Protein AF-A0AAJ2GXT2-F1 (afdb_monomer)

Radius of gyration: 23.95 Å; Cα contacts (8 Å, |Δi|>4): 335; chains: 1; bounding box: 61×37×90 Å

Secondary structure (DSSP, 8-state):
---------------------HHHHTTT-S---HHHHHHHHHHHHHHHTS-TTS-HHHHHHHHHHHTHHHHHHS---TTS--HHHHHHHHHHH----S---S-----PPPP------------PPP-PPP-PPTTEE---HHHHHHHHHHHTTSSSSTT-PEEEEEEEEE-GGG-EEEEEEEE-B-TTS-B---EEEEEEEES-TTS-EEEEEEE--SHHHHHHHHHHHHHTT--

Solvent-accessible surface area (backbone atoms only — not comparable to full-atom values): 14142 Å² total; per-residue (Å²): 142,85,84,88,80,88,79,82,76,78,75,79,82,72,81,77,70,75,74,69,39,64,74,31,29,47,72,42,34,85,68,84,50,64,48,54,30,53,33,46,34,41,34,47,57,40,35,75,70,42,64,87,88,54,52,70,70,60,28,46,60,52,10,50,64,76,31,46,72,39,57,71,58,38,60,86,48,94,91,45,72,45,70,70,54,48,51,50,31,38,74,71,65,41,90,57,67,70,92,81,67,88,90,76,83,75,68,86,83,85,90,81,83,90,86,88,68,65,76,88,88,80,89,87,81,88,83,84,93,69,93,62,63,93,42,50,39,86,74,49,73,67,45,50,49,22,42,53,55,32,56,28,69,73,48,78,35,55,85,50,60,45,75,57,64,72,41,23,4,45,41,86,94,72,43,34,38,37,35,33,31,36,26,31,20,43,93,86,72,46,62,56,36,81,23,40,34,30,27,39,47,43,74,55,79,93,68,33,42,29,48,71,75,46,63,21,81,50,74,66,41,29,50,50,41,52,48,51,33,37,76,52,47,38,99

Mean predicted aligned error: 18.49 Å

Nearest PDB structures (foldseek):
  6p7l-assembly2_C  TM=4.669E-01  e=1.159E-01  Streptomyces sp. CM020
  6saz-assembly2_D  TM=4.457E-01  e=4.473E-01  Homo sapiens
  1gyb-assembly2_C  TM=6.372E-01  e=1.365E+00  Saccharomyces cerevisiae
  6saz-assembly1_B  TM=4.356E-01  e=1.079E+00  Homo sapiens

Sequence (235 aa):
MIGAGHVAALAPAADIALAYDHKDASYVTTSKNPEVLDYIVCLEKAVSNTPKSMSLPASLDDAERKCSSQAKTLPKAASEPNADEIRSMVVECGFRVGDASPDMGCEPPPKQAQEQAASGVPKQAKTHPQPAPAGQYQLSEKQQSAVQAGVRLSPKDPTSPLFGGMAAARGDGGFIYVCGMVNAKNSFGGYTGDQPYFGMLIGDAPRAAFAVVGFGGTLTESRAILSVCKEHGVF

Structure (mmCIF, N/CA/C/O backbone):
data_AF-A0AAJ2GXT2-F1
#
_entry.id   AF-A0AAJ2GXT2-F1
#
loop_
_atom_site.group_PDB
_atom_site.id
_atom_site.type_symbol
_atom_site.label_atom_id
_atom_site.label_alt_id
_atom_site.label_comp_id
_atom_site.label_asym_id
_atom_site.label_entity_id
_atom_site.label_seq_id
_atom_site.pdbx_PDB_ins_code
_atom_site.Cartn_x
_atom_site.Cartn_y
_atom_site.Cartn_z
_atom_site.occupancy
_atom_site.B_iso_or_equiv
_atom_site.auth_seq_id
_atom_site.auth_comp_id
_atom_site.auth_asym_id
_atom_site.auth_atom_id
_atom_site.pdbx_PDB_model_num
ATOM 1 N N . MET A 1 1 ? 25.125 -11.935 70.578 1.00 46.59 1 MET A N 1
ATOM 2 C CA . MET A 1 1 ? 24.431 -12.873 69.675 1.00 46.59 1 MET A CA 1
ATOM 3 C C . MET A 1 1 ? 22.934 -12.643 69.779 1.00 46.59 1 MET A C 1
ATOM 5 O O . MET A 1 1 ? 22.352 -13.124 70.737 1.00 46.59 1 MET A O 1
ATOM 9 N N . ILE A 1 2 ? 22.335 -11.902 68.844 1.00 43.31 2 ILE A N 1
ATOM 10 C CA . ILE A 1 2 ? 20.906 -11.987 68.499 1.00 43.31 2 ILE A CA 1
ATOM 11 C C . ILE A 1 2 ? 20.844 -11.739 66.991 1.00 43.31 2 ILE A C 1
ATOM 13 O O . ILE A 1 2 ? 21.282 -10.692 66.520 1.00 43.31 2 ILE A O 1
ATOM 17 N N . GLY A 1 3 ? 20.425 -12.763 66.253 1.00 41.62 3 GLY A N 1
ATOM 18 C CA . GLY A 1 3 ? 20.142 -12.704 64.824 1.00 41.62 3 GLY A CA 1
ATOM 19 C C . GLY A 1 3 ? 18.642 -12.581 64.551 1.00 41.62 3 GLY A C 1
ATOM 20 O O . GLY A 1 3 ? 17.847 -12.466 65.480 1.00 41.62 3 GLY A O 1
ATOM 21 N N . ALA A 1 4 ? 18.311 -12.715 63.264 1.00 45.16 4 ALA A N 1
ATOM 22 C CA . ALA A 1 4 ? 17.006 -12.548 62.612 1.00 45.16 4 ALA A CA 1
ATOM 23 C C . ALA A 1 4 ? 16.654 -11.075 62.300 1.00 45.16 4 ALA A C 1
ATOM 25 O O . ALA A 1 4 ? 16.844 -10.197 63.125 1.00 45.16 4 ALA A O 1
ATOM 26 N N . GLY A 1 5 ? 16.165 -10.714 61.116 1.00 39.16 5 GLY A N 1
ATOM 27 C CA . GLY A 1 5 ? 15.622 -11.524 60.034 1.00 39.16 5 GLY A CA 1
ATOM 28 C C . GLY A 1 5 ? 15.669 -10.766 58.710 1.00 39.16 5 GLY A C 1
ATOM 29 O O . GLY A 1 5 ? 15.703 -9.539 58.663 1.00 39.16 5 GLY A O 1
ATOM 30 N N . HIS A 1 6 ? 15.728 -11.549 57.640 1.00 43.22 6 HIS A N 1
ATOM 31 C CA . HIS A 1 6 ? 15.738 -11.104 56.257 1.00 43.22 6 HIS A CA 1
ATOM 32 C C . HIS A 1 6 ? 14.419 -10.408 55.912 1.00 43.22 6 HIS A C 1
ATOM 34 O O . HIS A 1 6 ? 13.353 -10.987 56.113 1.00 43.22 6 HIS A O 1
ATOM 40 N N . VAL A 1 7 ? 14.492 -9.221 55.311 1.00 46.56 7 VAL A N 1
ATOM 41 C CA . VAL A 1 7 ? 13.395 -8.698 54.492 1.00 46.56 7 VAL A CA 1
ATOM 42 C C . VAL A 1 7 ? 13.856 -8.799 53.048 1.00 46.56 7 VAL A C 1
ATOM 44 O O . VAL A 1 7 ? 14.640 -7.986 52.564 1.00 46.56 7 VAL A O 1
ATOM 47 N N . ALA A 1 8 ? 13.412 -9.866 52.388 1.00 44.97 8 ALA A N 1
ATOM 48 C CA . ALA A 1 8 ? 13.495 -9.996 50.947 1.00 44.97 8 ALA A CA 1
ATOM 49 C C . ALA A 1 8 ? 12.586 -8.925 50.332 1.00 44.97 8 ALA A C 1
ATOM 51 O O . ALA A 1 8 ? 11.361 -9.046 50.355 1.00 44.97 8 ALA A O 1
ATOM 52 N N . ALA A 1 9 ? 13.187 -7.855 49.817 1.00 44.03 9 ALA A N 1
ATOM 53 C CA . ALA A 1 9 ? 12.497 -6.949 48.919 1.00 44.03 9 ALA A CA 1
ATOM 54 C C . ALA A 1 9 ? 12.280 -7.694 47.595 1.00 44.03 9 ALA A C 1
ATOM 56 O O . ALA A 1 9 ? 13.222 -7.945 46.845 1.00 44.03 9 ALA A O 1
ATOM 57 N N . LEU A 1 10 ? 11.032 -8.096 47.360 1.00 41.25 10 LEU A N 1
ATOM 58 C CA . LEU A 1 10 ? 10.541 -8.553 46.067 1.00 41.25 10 LEU A CA 1
ATOM 59 C C . LEU A 1 10 ? 10.871 -7.488 45.016 1.00 41.25 10 LEU A C 1
ATOM 61 O O . LEU A 1 10 ? 10.378 -6.361 45.083 1.00 41.25 10 LEU A O 1
ATOM 65 N N . ALA A 1 11 ? 11.724 -7.853 44.062 1.00 44.00 11 ALA A N 1
ATOM 66 C CA . ALA A 1 11 ? 11.910 -7.093 42.839 1.00 44.00 11 ALA A CA 1
ATOM 67 C C . ALA A 1 11 ? 10.564 -7.011 42.091 1.00 44.00 11 ALA A C 1
ATOM 69 O O . ALA A 1 11 ? 9.842 -8.013 42.047 1.00 44.00 11 ALA A O 1
ATOM 70 N N . PRO A 1 12 ? 10.206 -5.863 41.490 1.00 39.59 12 PRO A N 1
ATOM 71 C CA . PRO A 1 12 ? 9.105 -5.834 40.543 1.00 39.59 12 PRO A CA 1
ATOM 72 C C . PRO A 1 12 ? 9.466 -6.742 39.365 1.00 39.59 12 PRO A C 1
ATOM 74 O O . PRO A 1 12 ? 10.581 -6.678 38.842 1.00 39.59 12 PRO A O 1
ATOM 77 N N . ALA A 1 13 ? 8.528 -7.610 38.986 1.00 41.22 13 ALA A N 1
ATOM 78 C CA . ALA A 1 13 ? 8.605 -8.385 37.761 1.00 41.22 13 ALA A CA 1
ATOM 79 C C . ALA A 1 13 ? 8.873 -7.413 36.608 1.00 41.22 13 ALA A C 1
ATOM 81 O O . ALA A 1 13 ? 8.043 -6.558 36.304 1.00 41.22 13 ALA A O 1
ATOM 82 N N . ALA A 1 14 ? 10.067 -7.506 36.027 1.00 37.91 14 ALA A N 1
ATOM 83 C CA . ALA A 1 14 ? 10.338 -6.894 34.746 1.00 37.91 14 ALA A CA 1
ATOM 84 C C . ALA A 1 14 ? 9.314 -7.463 33.762 1.00 37.91 14 ALA A C 1
ATOM 86 O O . ALA A 1 14 ? 9.187 -8.685 33.650 1.00 37.91 14 ALA A O 1
ATOM 87 N N . ASP A 1 15 ? 8.587 -6.580 33.080 1.00 37.62 15 ASP A N 1
ATOM 88 C CA . ASP A 1 15 ? 7.935 -6.906 31.821 1.00 37.62 15 ASP A CA 1
ATOM 89 C C . ASP A 1 15 ? 8.981 -7.611 30.954 1.00 37.62 15 ASP A C 1
ATOM 91 O O . ASP A 1 15 ? 9.925 -6.986 30.465 1.00 37.62 15 ASP A O 1
ATOM 95 N N . ILE A 1 16 ? 8.859 -8.930 30.798 1.00 41.53 16 ILE A N 1
ATOM 96 C CA . ILE A 1 16 ? 9.598 -9.645 29.766 1.00 41.53 16 ILE A CA 1
ATOM 97 C C . ILE A 1 16 ? 8.898 -9.252 28.469 1.00 41.53 16 ILE A C 1
ATOM 99 O O . ILE A 1 16 ? 8.023 -9.960 27.978 1.00 41.53 16 ILE A O 1
ATOM 103 N N . ALA A 1 17 ? 9.233 -8.068 27.952 1.00 46.88 17 ALA A N 1
ATOM 104 C CA . ALA A 1 17 ? 9.030 -7.771 26.549 1.00 46.88 17 ALA A CA 1
ATOM 105 C C . ALA A 1 17 ? 9.742 -8.900 25.803 1.00 46.88 17 ALA A C 1
ATOM 107 O O . ALA A 1 17 ? 10.964 -9.034 25.912 1.00 46.88 17 ALA A O 1
ATOM 108 N N . LEU A 1 18 ? 8.965 -9.782 25.170 1.00 54.59 18 LEU A N 1
ATOM 109 C CA . LEU A 1 18 ? 9.505 -10.854 24.346 1.00 54.59 18 LEU A CA 1
ATOM 110 C C . LEU A 1 18 ? 10.481 -10.199 23.366 1.00 54.59 18 LEU A C 1
ATOM 112 O O . LEU A 1 18 ? 10.101 -9.304 22.612 1.00 54.59 18 LEU A O 1
ATOM 116 N N . ALA A 1 19 ? 11.761 -10.546 23.493 1.00 64.75 19 ALA A N 1
ATOM 117 C CA . ALA A 1 19 ? 12.799 -9.957 22.670 1.00 64.75 19 ALA A CA 1
ATOM 118 C C . ALA A 1 19 ? 12.562 -10.414 21.232 1.00 64.75 19 ALA A C 1
ATOM 120 O O . ALA A 1 19 ? 12.488 -11.616 20.990 1.00 64.75 19 ALA A O 1
ATOM 121 N N . TYR A 1 20 ? 12.439 -9.453 20.321 1.00 71.31 20 TYR A N 1
ATOM 122 C CA . TYR A 1 20 ? 12.267 -9.709 18.899 1.00 71.31 20 TYR A CA 1
ATOM 123 C C . TYR A 1 20 ? 13.409 -10.598 18.387 1.00 71.31 20 TYR A C 1
ATOM 125 O O . TYR A 1 20 ? 14.585 -10.249 18.540 1.00 71.31 20 TYR A O 1
ATOM 133 N N . ASP A 1 21 ? 13.074 -11.762 17.829 1.00 77.44 21 ASP A N 1
ATOM 134 C CA . ASP A 1 21 ? 14.049 -12.769 17.402 1.00 77.44 21 ASP A CA 1
ATOM 135 C C . ASP A 1 21 ? 13.964 -13.102 15.897 1.00 77.44 21 ASP A C 1
ATOM 137 O O . ASP A 1 21 ? 13.261 -12.462 15.116 1.00 77.44 21 ASP A O 1
ATOM 141 N N . HIS A 1 22 ? 14.736 -14.093 15.441 1.00 78.31 22 HIS A N 1
ATOM 142 C CA . HIS A 1 22 ? 14.796 -14.463 14.019 1.00 78.31 22 HIS A CA 1
ATOM 143 C C . HIS A 1 22 ? 13.466 -15.008 13.486 1.00 78.31 22 HIS A C 1
ATOM 145 O O . HIS A 1 22 ? 13.205 -14.923 12.286 1.00 78.31 22 HIS A O 1
ATOM 151 N N . LYS A 1 23 ? 12.627 -15.583 14.353 1.00 74.44 23 LYS A N 1
ATOM 152 C CA . LYS A 1 23 ? 11.280 -16.015 13.974 1.00 74.44 23 LYS A CA 1
ATOM 153 C C . LYS A 1 23 ? 10.409 -14.794 13.726 1.00 74.44 23 LYS A C 1
ATOM 155 O O . LYS A 1 23 ? 9.671 -14.779 12.748 1.00 74.44 23 LYS A O 1
ATOM 160 N N . ASP A 1 24 ? 10.562 -13.753 14.534 1.00 74.81 24 ASP A N 1
ATOM 161 C CA . ASP A 1 24 ? 9.844 -12.495 14.345 1.00 74.81 24 ASP A CA 1
ATOM 162 C C . ASP A 1 24 ? 10.312 -11.738 13.086 1.00 74.81 24 ASP A C 1
ATOM 164 O O . ASP A 1 24 ? 9.512 -11.141 12.361 1.00 74.81 24 ASP A O 1
ATOM 168 N N . ALA A 1 25 ? 11.603 -11.829 12.757 1.00 74.62 25 ALA A N 1
ATOM 169 C CA . ALA A 1 25 ? 12.170 -11.278 11.523 1.00 74.62 25 ALA A CA 1
ATOM 170 C C . ALA A 1 25 ? 11.602 -11.923 10.247 1.00 74.62 25 ALA A C 1
ATOM 172 O O . ALA A 1 25 ? 11.501 -11.257 9.216 1.00 74.62 25 ALA A O 1
ATOM 173 N N . SER A 1 26 ? 11.153 -13.181 10.317 1.00 68.69 26 SER A N 1
ATOM 174 C CA . SER A 1 26 ? 10.530 -13.866 9.174 1.00 68.69 26 SER A CA 1
ATOM 175 C C . SER A 1 26 ? 9.153 -13.312 8.777 1.00 68.69 26 SER A C 1
ATOM 177 O O . SER A 1 26 ? 8.649 -13.628 7.703 1.00 68.69 26 SER A O 1
ATOM 179 N N . TYR A 1 27 ? 8.554 -12.441 9.598 1.00 71.94 27 TYR A N 1
ATOM 180 C CA . TYR A 1 27 ? 7.344 -11.697 9.219 1.00 71.94 27 TYR A CA 1
ATOM 181 C C . TYR A 1 27 ? 7.643 -10.452 8.383 1.00 71.94 27 TYR A C 1
ATOM 183 O O . TYR A 1 27 ? 6.755 -9.927 7.718 1.00 71.94 27 TYR A O 1
ATOM 191 N N . VAL A 1 28 ? 8.883 -9.968 8.426 1.00 69.81 28 VAL A N 1
ATOM 192 C CA . VAL A 1 28 ? 9.338 -8.817 7.640 1.00 69.81 28 VAL A CA 1
ATOM 193 C C . VAL A 1 28 ? 9.882 -9.279 6.291 1.00 69.81 28 VAL A C 1
ATOM 195 O O . VAL A 1 28 ? 9.803 -8.542 5.318 1.00 69.81 28 VAL A O 1
ATOM 198 N N . THR A 1 29 ? 10.424 -10.496 6.206 1.00 76.25 29 THR A N 1
ATOM 199 C CA . THR A 1 29 ? 11.015 -11.026 4.975 1.00 76.25 29 THR A CA 1
ATOM 200 C C . THR A 1 29 ? 10.794 -12.527 4.821 1.00 76.25 29 THR A C 1
ATOM 202 O O . THR A 1 29 ? 10.837 -13.278 5.791 1.00 76.25 29 THR A O 1
ATOM 205 N N . THR A 1 30 ? 10.651 -12.989 3.577 1.00 74.62 30 THR A N 1
ATOM 206 C CA . THR A 1 30 ? 10.657 -14.422 3.243 1.00 74.62 30 THR A CA 1
ATOM 207 C C . THR A 1 30 ? 12.066 -15.026 3.216 1.00 74.62 30 THR A C 1
ATOM 209 O O . THR A 1 30 ? 12.210 -16.248 3.090 1.00 74.62 30 THR A O 1
ATOM 212 N N . SE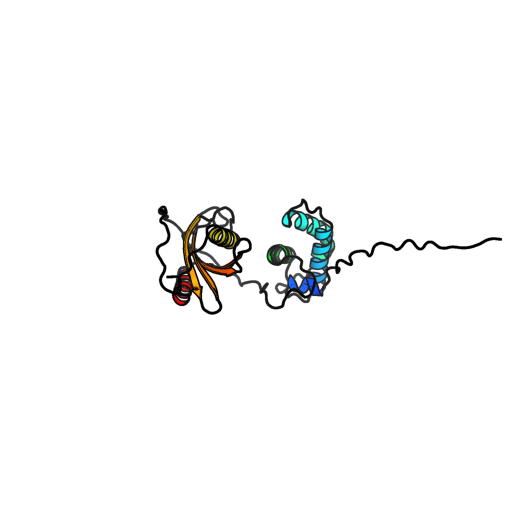R A 1 31 ? 13.112 -14.196 3.339 1.00 76.00 31 SER A N 1
ATOM 213 C CA . SER A 1 31 ? 14.499 -14.652 3.376 1.00 76.00 31 SER A CA 1
ATOM 214 C C . SER A 1 31 ? 14.749 -15.567 4.574 1.00 76.00 31 SER A C 1
ATOM 216 O O . SER A 1 31 ? 14.374 -15.276 5.709 1.00 76.00 31 SER A O 1
ATOM 218 N N . LYS A 1 32 ? 15.435 -16.683 4.316 1.00 82.50 32 LYS A N 1
ATOM 219 C CA . LYS A 1 32 ? 15.941 -17.593 5.355 1.00 82.50 32 LYS A CA 1
ATOM 220 C C . LYS A 1 32 ? 17.426 -17.373 5.635 1.00 82.50 32 LYS A C 1
ATOM 222 O O . LYS A 1 32 ? 18.024 -18.157 6.373 1.00 82.50 32 LYS A O 1
ATOM 227 N N . ASN A 1 33 ? 18.034 -16.356 5.022 1.00 85.00 33 ASN A N 1
ATOM 228 C CA . ASN A 1 33 ? 19.444 -16.071 5.207 1.00 85.00 33 ASN A CA 1
ATOM 229 C C . ASN A 1 33 ? 19.668 -15.482 6.616 1.00 85.00 33 ASN A C 1
ATOM 231 O O . ASN A 1 33 ? 19.043 -14.477 6.963 1.00 85.00 33 ASN A O 1
ATOM 235 N N . PRO A 1 34 ? 20.556 -16.075 7.436 1.00 84.69 34 PRO A N 1
ATOM 236 C CA . PRO A 1 34 ? 20.801 -15.599 8.793 1.00 84.69 34 PRO A CA 1
ATOM 237 C C . PRO 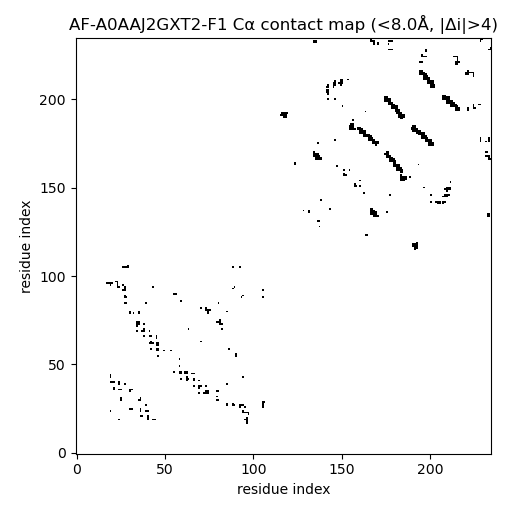A 1 34 ? 21.298 -14.150 8.837 1.00 84.69 34 PRO A C 1
ATOM 239 O O . PRO A 1 34 ? 20.885 -13.422 9.725 1.00 84.69 34 PRO A O 1
ATOM 242 N N . GLU A 1 35 ? 22.086 -13.699 7.856 1.00 88.50 35 GLU A N 1
ATOM 243 C CA . GLU A 1 35 ? 22.618 -12.330 7.783 1.00 88.50 35 GLU A CA 1
ATOM 244 C C . GLU A 1 35 ? 21.500 -11.300 7.559 1.00 88.50 35 GLU A C 1
ATOM 246 O O . GLU A 1 35 ? 21.543 -10.194 8.102 1.00 88.50 35 GLU A O 1
ATOM 251 N N . VAL A 1 36 ? 20.475 -11.675 6.786 1.00 83.94 36 VAL A N 1
ATOM 252 C CA . VAL A 1 36 ? 19.276 -10.856 6.557 1.00 83.94 36 VAL A CA 1
ATOM 253 C C . VAL A 1 36 ? 18.444 -10.767 7.837 1.00 83.94 36 VAL A C 1
ATOM 255 O O . VAL A 1 36 ? 18.044 -9.674 8.242 1.00 83.94 36 VAL A O 1
ATOM 258 N N . LEU A 1 37 ? 18.219 -11.898 8.508 1.00 86.56 37 LEU A N 1
ATOM 259 C CA . LEU A 1 37 ? 17.452 -11.945 9.756 1.00 86.56 37 LEU A CA 1
ATOM 260 C C . LEU A 1 37 ? 18.173 -11.201 10.894 1.00 86.56 37 LEU A C 1
ATOM 262 O O . LEU A 1 37 ? 17.546 -10.403 11.588 1.00 86.56 37 LEU A O 1
ATOM 266 N N . ASP A 1 38 ? 19.491 -11.378 11.027 1.00 86.44 38 ASP A N 1
ATOM 267 C CA . ASP A 1 38 ? 20.348 -10.666 11.986 1.00 86.44 38 ASP A CA 1
ATOM 268 C C . ASP A 1 38 ? 20.258 -9.146 11.797 1.00 86.44 38 ASP A C 1
ATOM 270 O O . ASP A 1 38 ? 20.229 -8.377 12.766 1.00 86.44 38 ASP A O 1
ATOM 274 N N . TYR A 1 39 ? 20.209 -8.694 10.541 1.00 89.75 39 TYR A N 1
ATOM 275 C CA . TYR A 1 39 ? 20.062 -7.280 10.226 1.00 89.75 39 TYR A CA 1
ATOM 276 C C . TYR A 1 39 ? 18.693 -6.740 10.656 1.00 89.75 39 TYR A C 1
ATOM 278 O O . TYR A 1 39 ? 18.639 -5.701 11.312 1.00 89.75 39 TYR A O 1
ATOM 286 N N . ILE A 1 40 ? 17.601 -7.460 10.381 1.00 88.38 40 ILE A N 1
ATOM 287 C CA . ILE A 1 40 ? 16.240 -7.063 10.788 1.00 88.38 40 ILE A CA 1
ATOM 288 C C . ILE A 1 40 ? 16.111 -7.012 12.315 1.00 88.38 40 ILE A C 1
ATOM 290 O O . ILE A 1 40 ? 15.593 -6.033 12.852 1.00 88.38 40 ILE A O 1
ATOM 294 N N . VAL A 1 41 ? 16.639 -8.012 13.025 1.00 88.56 41 VAL A N 1
ATOM 295 C CA . VAL A 1 41 ? 16.665 -8.030 14.498 1.00 88.56 41 VAL A CA 1
ATOM 296 C C . VAL A 1 41 ? 17.486 -6.863 15.051 1.00 88.56 41 VAL A C 1
ATOM 298 O O . VAL A 1 41 ? 17.096 -6.230 16.033 1.00 88.56 41 VAL A O 1
ATOM 301 N N . CYS A 1 42 ? 18.610 -6.525 14.410 1.00 89.69 42 CYS A N 1
ATOM 302 C CA . CYS A 1 42 ? 19.383 -5.345 14.786 1.00 89.69 42 CYS A CA 1
ATOM 303 C C . CYS A 1 42 ? 18.566 -4.055 14.617 1.00 89.69 42 CYS A C 1
ATOM 305 O O . CYS A 1 42 ? 18.577 -3.207 15.517 1.00 89.69 42 CYS A O 1
ATOM 307 N N . LEU A 1 43 ? 17.853 -3.912 13.492 1.00 89.38 43 LEU A N 1
ATOM 308 C CA . LEU A 1 43 ? 17.025 -2.739 13.224 1.00 89.38 43 LEU A CA 1
ATOM 309 C C . LEU A 1 43 ? 15.911 -2.595 14.262 1.00 89.38 43 LEU A C 1
ATOM 311 O O . LEU A 1 43 ? 15.752 -1.503 14.807 1.00 89.38 43 LEU A O 1
ATOM 315 N N . GLU A 1 44 ? 15.200 -3.676 14.591 1.00 89.44 44 GLU A N 1
ATOM 316 C CA . GLU A 1 44 ? 14.161 -3.654 15.627 1.00 89.44 44 GLU A CA 1
ATOM 317 C C . GLU A 1 44 ? 14.738 -3.175 16.953 1.00 89.44 44 GLU A C 1
ATOM 319 O O . GLU A 1 44 ? 14.264 -2.190 17.521 1.00 89.44 44 GLU A O 1
ATOM 324 N N . LYS A 1 45 ? 15.831 -3.800 17.399 1.00 86.69 45 LYS A N 1
ATOM 325 C CA . LYS A 1 45 ? 16.452 -3.470 18.679 1.00 86.69 45 LYS A CA 1
ATOM 326 C C . LYS A 1 45 ? 16.886 -2.012 18.720 1.00 86.69 45 LYS A C 1
ATOM 328 O O . LYS A 1 45 ? 16.765 -1.348 19.751 1.00 86.69 45 LYS A O 1
ATOM 333 N N . ALA A 1 46 ? 17.433 -1.498 17.624 1.00 87.25 46 ALA A N 1
ATOM 334 C CA . ALA A 1 46 ? 17.860 -0.113 17.552 1.00 87.25 46 ALA A CA 1
ATOM 335 C C . ALA A 1 46 ? 16.665 0.854 17.556 1.00 87.25 46 ALA A C 1
ATOM 337 O O . ALA A 1 46 ? 16.722 1.838 18.296 1.00 87.25 46 ALA A O 1
ATOM 338 N N . VAL A 1 47 ? 15.582 0.549 16.830 1.00 85.50 47 VAL A N 1
ATOM 339 C CA . VAL A 1 47 ? 14.330 1.328 16.824 1.00 85.50 47 VAL A CA 1
ATOM 340 C C . VAL A 1 47 ? 13.655 1.313 18.195 1.00 85.50 47 VAL A C 1
ATOM 342 O O . VAL A 1 47 ? 13.274 2.374 18.688 1.00 85.50 47 VAL A O 1
ATOM 345 N N . SER A 1 48 ? 13.591 0.167 18.871 1.00 82.25 48 SER A N 1
ATOM 346 C CA 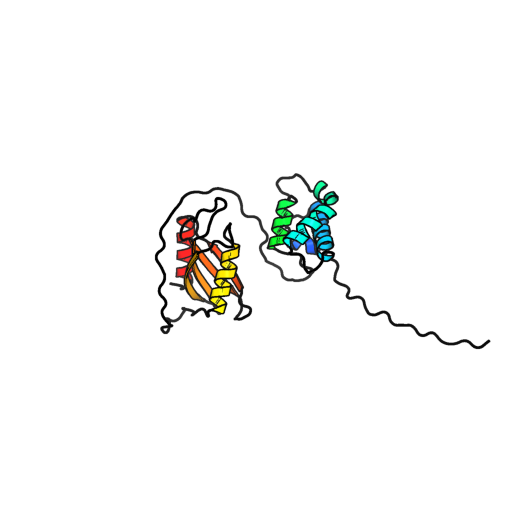. SER A 1 48 ? 13.035 0.032 20.224 1.00 82.25 48 SER A CA 1
ATOM 347 C C . SER A 1 48 ? 13.819 0.824 21.282 1.00 82.25 48 SER A C 1
ATOM 349 O O . SER A 1 48 ? 13.265 1.207 22.311 1.00 82.25 48 SER A O 1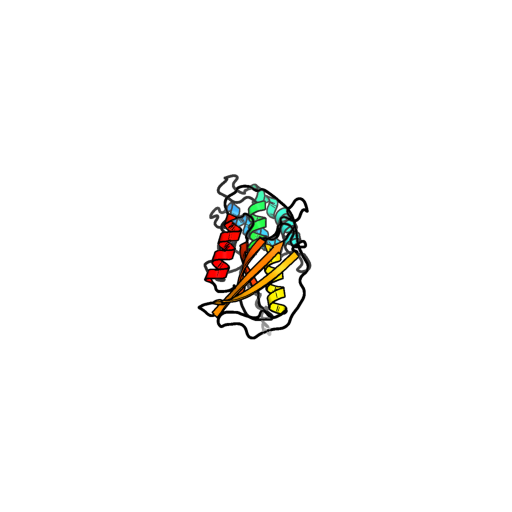
ATOM 351 N N . ASN A 1 49 ? 15.087 1.153 21.004 1.00 81.44 49 ASN A N 1
ATOM 352 C CA . ASN A 1 49 ? 15.914 2.043 21.825 1.00 81.44 49 ASN A CA 1
ATOM 353 C C . ASN A 1 49 ? 15.847 3.527 21.403 1.00 81.44 49 ASN A C 1
ATOM 355 O O . ASN A 1 49 ? 16.519 4.362 22.017 1.00 81.44 49 ASN A O 1
ATOM 359 N N . THR A 1 50 ? 15.079 3.887 20.367 1.00 79.31 50 THR A N 1
ATOM 360 C CA . THR A 1 50 ? 14.879 5.294 19.978 1.00 79.31 50 THR A CA 1
ATOM 361 C C . THR A 1 50 ? 13.756 5.959 20.784 1.00 79.31 50 THR A C 1
ATOM 363 O O . THR A 1 50 ? 12.812 5.293 21.219 1.00 79.31 50 THR A O 1
ATOM 366 N N . PRO A 1 51 ? 13.821 7.286 21.011 1.00 79.50 51 PRO A N 1
ATOM 367 C CA . PRO A 1 51 ? 12.737 8.010 21.662 1.00 79.50 51 PRO A CA 1
ATOM 368 C C . PRO A 1 51 ? 11.423 7.860 20.889 1.00 79.50 51 PRO A C 1
ATOM 370 O O . PRO A 1 51 ? 11.380 8.103 19.688 1.00 79.50 51 PRO A O 1
ATOM 373 N N . LYS A 1 52 ? 10.319 7.581 21.593 1.00 73.81 52 LYS A N 1
ATOM 374 C CA . LYS A 1 52 ? 8.970 7.461 20.996 1.00 73.81 52 LYS A CA 1
ATOM 375 C C . LYS A 1 52 ? 8.463 8.742 20.312 1.00 73.81 52 LYS A C 1
ATOM 377 O O . LYS A 1 52 ? 7.438 8.713 19.643 1.00 73.81 52 LYS A O 1
ATOM 382 N N . SER A 1 53 ? 9.145 9.870 20.520 1.00 65.44 53 SER A N 1
ATOM 383 C CA . SER A 1 53 ? 8.886 11.141 19.839 1.00 65.44 53 SER A CA 1
ATOM 384 C C . SER A 1 53 ? 9.458 11.199 18.419 1.00 65.44 53 SER A C 1
ATOM 386 O O . SER A 1 53 ? 9.116 12.118 17.677 1.00 65.44 53 SER A O 1
ATOM 388 N N . MET A 1 54 ? 10.325 10.256 18.035 1.00 65.81 54 MET A N 1
ATOM 389 C CA . MET A 1 54 ? 10.823 10.130 16.667 1.00 65.81 54 MET A CA 1
ATOM 390 C C . MET A 1 54 ? 9.819 9.381 15.790 1.00 65.81 54 MET A C 1
ATOM 392 O O . MET A 1 54 ? 9.144 8.452 16.231 1.00 65.81 54 MET A O 1
ATOM 396 N N . SER A 1 55 ? 9.709 9.806 14.529 1.00 77.38 55 SER A N 1
ATOM 397 C CA . SER A 1 55 ? 8.931 9.075 13.531 1.00 77.38 55 SER A CA 1
ATOM 398 C C . SER A 1 55 ? 9.637 7.767 13.177 1.00 77.38 55 SER A C 1
ATOM 400 O O . SER A 1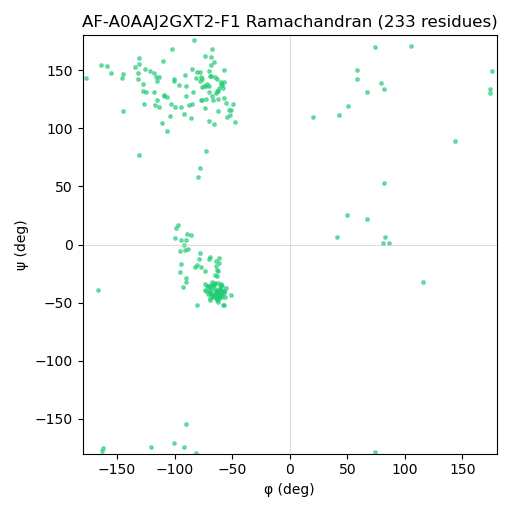 55 ? 10.865 7.710 13.175 1.00 77.38 55 SER A O 1
ATOM 402 N N . LEU A 1 56 ? 8.871 6.733 12.816 1.00 75.00 56 LEU A N 1
ATOM 403 C CA . LEU A 1 56 ? 9.432 5.438 12.418 1.00 75.00 56 LEU A CA 1
ATOM 404 C C . LEU A 1 56 ? 10.521 5.560 11.328 1.00 75.00 56 LEU A C 1
ATOM 406 O O . LEU A 1 56 ? 11.571 4.950 11.506 1.00 75.00 56 LEU A O 1
ATOM 410 N N . PRO A 1 57 ? 10.369 6.386 10.267 1.00 74.81 57 PRO A N 1
ATOM 411 C CA . PRO A 1 57 ? 11.445 6.589 9.295 1.00 74.81 57 PRO A CA 1
ATOM 412 C C . PRO A 1 57 ? 12.722 7.183 9.904 1.00 74.81 57 PRO A C 1
ATOM 414 O O . PRO A 1 57 ? 13.813 6.721 9.593 1.00 74.81 57 PRO A O 1
ATOM 417 N N . ALA A 1 58 ? 12.605 8.163 10.807 1.00 74.06 58 ALA A N 1
ATOM 418 C CA . ALA A 1 58 ? 13.766 8.767 11.462 1.00 74.06 58 ALA A CA 1
ATOM 419 C C . ALA A 1 58 ? 14.447 7.795 12.441 1.00 74.06 58 ALA A C 1
ATOM 421 O O . ALA A 1 58 ? 15.675 7.775 12.548 1.00 74.06 58 ALA A O 1
ATOM 422 N N . SER A 1 59 ? 13.655 6.969 13.130 1.00 81.94 59 SER A N 1
ATOM 423 C CA . SER A 1 59 ? 14.155 5.888 13.977 1.00 81.94 59 SER A CA 1
ATOM 424 C C . SER A 1 59 ? 14.870 4.810 13.162 1.00 81.94 59 SER A C 1
ATOM 426 O O . SER A 1 59 ? 15.901 4.311 13.607 1.00 81.94 59 SER A O 1
ATOM 428 N N . LEU A 1 60 ? 14.370 4.483 11.965 1.00 85.56 60 LEU A N 1
ATOM 429 C CA . LEU A 1 60 ? 15.012 3.536 11.052 1.00 85.56 60 LEU A CA 1
ATOM 430 C C . LEU A 1 60 ? 16.325 4.075 10.490 1.00 85.56 60 LEU A C 1
ATOM 432 O O . LEU A 1 60 ? 17.316 3.358 10.523 1.00 85.56 60 LEU A O 1
ATOM 436 N N . ASP A 1 61 ? 16.386 5.345 10.087 1.00 81.88 61 ASP A N 1
ATOM 437 C CA . ASP A 1 61 ? 17.641 5.952 9.620 1.00 81.88 61 ASP A CA 1
ATOM 438 C C . ASP A 1 61 ? 18.733 5.907 10.706 1.00 81.88 61 ASP A C 1
ATOM 440 O O . ASP A 1 61 ? 19.924 5.755 10.423 1.00 81.88 61 ASP A O 1
ATOM 444 N N . ASP A 1 62 ? 18.349 6.059 11.978 1.00 83.25 62 ASP A N 1
ATOM 445 C CA . ASP A 1 62 ? 19.266 5.905 13.109 1.00 83.25 62 ASP A CA 1
ATOM 446 C C . ASP A 1 62 ? 19.641 4.446 13.383 1.00 83.25 62 ASP A C 1
ATOM 448 O O . ASP A 1 62 ? 20.808 4.142 13.656 1.00 83.25 62 ASP A O 1
ATOM 452 N N . ALA A 1 63 ? 18.675 3.540 13.258 1.00 89.00 63 ALA A N 1
ATOM 453 C CA . ALA A 1 63 ? 18.888 2.108 13.373 1.00 89.00 63 ALA A CA 1
ATOM 454 C C . ALA A 1 63 ? 19.846 1.575 12.301 1.00 89.00 63 ALA A C 1
ATOM 456 O O . ALA A 1 63 ? 20.777 0.845 12.630 1.00 89.00 63 ALA A O 1
ATOM 457 N N . GLU A 1 64 ? 19.712 2.002 11.048 1.00 87.44 64 GLU A N 1
ATOM 458 C CA . GLU A 1 64 ? 20.586 1.601 9.942 1.00 87.44 64 GLU A CA 1
ATOM 459 C C . GLU A 1 64 ? 22.037 2.021 10.166 1.00 87.44 64 GLU A C 1
ATOM 461 O O . GLU A 1 64 ? 22.960 1.240 9.920 1.00 87.44 64 GLU A O 1
ATOM 466 N N . ARG A 1 65 ? 22.261 3.225 10.711 1.00 87.56 65 ARG A N 1
ATOM 467 C CA . ARG A 1 65 ? 23.608 3.671 11.099 1.00 87.56 65 ARG A CA 1
ATOM 468 C C . ARG A 1 65 ? 24.204 2.761 12.173 1.00 87.56 65 ARG A C 1
ATOM 470 O O . ARG A 1 65 ? 25.363 2.350 12.057 1.00 87.56 65 ARG A O 1
ATOM 477 N N . LYS A 1 66 ? 23.412 2.420 13.194 1.00 90.06 66 LYS A N 1
ATOM 478 C CA . LYS A 1 66 ? 23.813 1.532 14.299 1.00 90.06 66 LYS A CA 1
ATOM 479 C C . LYS A 1 66 ? 24.044 0.088 13.842 1.00 90.06 66 LYS A C 1
ATOM 481 O O . LYS A 1 66 ? 24.940 -0.566 14.362 1.00 90.06 66 LYS A O 1
ATOM 486 N N . CYS A 1 67 ? 23.301 -0.369 12.839 1.00 91.81 67 CYS A N 1
ATOM 487 C CA . CYS A 1 67 ? 23.361 -1.720 12.277 1.00 91.81 67 CYS A CA 1
ATOM 488 C C . CYS A 1 67 ? 24.226 -1.818 11.012 1.00 91.81 67 CYS A C 1
ATOM 490 O O . CYS A 1 67 ? 24.153 -2.799 10.271 1.00 91.81 67 CYS A O 1
ATOM 492 N N . SER A 1 68 ? 25.072 -0.817 10.752 1.00 89.31 68 SER A N 1
ATOM 493 C CA . SER A 1 68 ? 25.896 -0.753 9.539 1.00 89.31 68 SER A CA 1
ATOM 494 C C . SER A 1 68 ? 26.906 -1.901 9.408 1.00 89.31 68 SER A C 1
ATOM 496 O O . SER A 1 68 ? 27.326 -2.214 8.295 1.00 89.31 68 SER A O 1
ATOM 498 N N . SER A 1 69 ? 27.297 -2.555 10.508 1.00 88.69 69 SER A N 1
ATOM 499 C CA . SER A 1 69 ? 28.102 -3.783 10.463 1.00 88.69 69 SER A CA 1
ATOM 500 C C . SER A 1 69 ? 27.338 -4.956 9.853 1.00 88.69 69 SER A C 1
ATOM 502 O O . SER A 1 69 ? 27.889 -5.633 8.993 1.00 88.69 69 SER A O 1
ATOM 504 N N . GLN A 1 70 ? 26.075 -5.150 10.237 1.00 86.69 70 GLN A N 1
ATOM 505 C CA . GLN A 1 70 ? 25.194 -6.199 9.721 1.00 86.69 70 GLN A CA 1
ATOM 506 C C . GLN A 1 70 ? 24.732 -5.884 8.290 1.00 86.69 70 GLN A C 1
ATOM 508 O O . GLN A 1 70 ? 24.658 -6.772 7.450 1.00 86.69 70 GLN A O 1
ATOM 513 N N . ALA A 1 71 ? 24.531 -4.605 7.955 1.00 85.75 71 ALA A N 1
ATOM 514 C CA . ALA A 1 71 ? 24.233 -4.199 6.579 1.00 85.75 71 ALA A CA 1
ATOM 515 C C . ALA A 1 71 ? 25.355 -4.593 5.595 1.00 85.75 7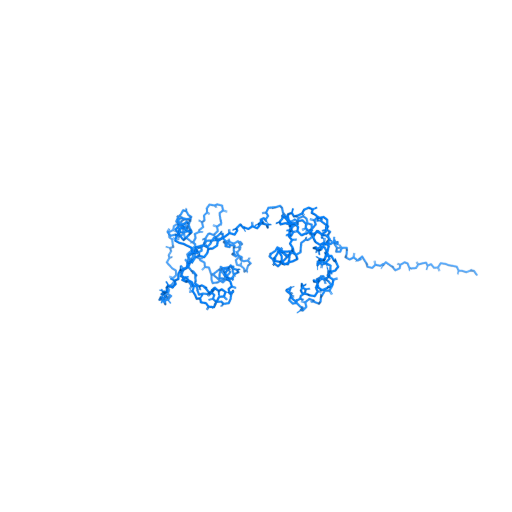1 ALA A C 1
ATOM 517 O O . ALA A 1 71 ? 25.094 -4.939 4.446 1.00 85.75 71 ALA A O 1
ATOM 518 N N . LYS A 1 72 ? 26.622 -4.560 6.036 1.00 88.69 72 LYS A N 1
ATOM 519 C CA . LYS A 1 72 ? 27.783 -4.936 5.206 1.00 88.69 72 LYS A CA 1
ATOM 520 C C . LYS A 1 72 ? 27.901 -6.438 4.973 1.00 88.69 72 LYS A C 1
ATOM 522 O O . LYS A 1 72 ? 28.564 -6.831 4.014 1.00 88.69 72 LYS A O 1
ATOM 527 N N . THR A 1 73 ? 27.317 -7.245 5.853 1.00 87.50 73 THR A N 1
ATOM 528 C CA . THR A 1 73 ? 27.302 -8.704 5.732 1.00 87.50 73 THR A CA 1
ATOM 529 C C . THR A 1 73 ? 26.111 -9.201 4.928 1.00 87.50 73 THR A C 1
ATOM 531 O O . THR A 1 73 ? 26.053 -10.390 4.667 1.00 87.50 73 THR A O 1
ATOM 534 N N . LEU A 1 74 ? 25.189 -8.325 4.505 1.00 85.88 74 LEU A N 1
ATOM 535 C CA . LEU A 1 74 ? 24.052 -8.747 3.695 1.00 85.88 74 LEU A CA 1
ATOM 536 C C . LEU A 1 74 ? 24.517 -9.409 2.386 1.00 85.88 74 LEU A C 1
ATOM 538 O O . LEU A 1 74 ? 25.429 -8.902 1.711 1.00 85.88 74 LEU A O 1
ATOM 542 N N . PRO A 1 75 ? 23.874 -10.519 1.993 1.00 79.44 75 PRO A N 1
ATOM 543 C CA . PRO A 1 75 ? 24.177 -11.202 0.749 1.00 79.44 75 PRO A CA 1
ATOM 544 C C . PRO A 1 75 ? 23.954 -10.267 -0.443 1.00 79.44 75 PRO A C 1
ATOM 546 O O . PRO A 1 75 ? 22.965 -9.550 -0.539 1.00 79.44 75 PRO A O 1
ATOM 549 N N . LYS A 1 76 ? 24.872 -10.310 -1.410 1.00 79.44 76 LYS A N 1
ATOM 550 C CA . LYS A 1 76 ? 24.767 -9.544 -2.669 1.00 79.44 76 LYS A CA 1
ATOM 551 C C . LYS A 1 76 ? 24.023 -10.306 -3.770 1.00 79.44 76 LYS A C 1
ATOM 553 O O . LYS A 1 76 ? 24.081 -9.920 -4.937 1.00 79.44 76 LYS A O 1
ATOM 558 N N . ALA A 1 77 ? 23.411 -11.436 -3.424 1.00 76.50 77 ALA A N 1
ATOM 559 C CA . ALA A 1 77 ? 22.672 -12.259 -4.365 1.00 76.50 77 ALA A CA 1
ATOM 560 C C . ALA A 1 77 ? 21.370 -11.554 -4.756 1.00 76.50 77 ALA A C 1
ATOM 562 O O . ALA A 1 77 ? 20.676 -11.023 -3.902 1.00 76.50 77 ALA A O 1
ATOM 563 N N . ALA A 1 78 ? 21.008 -11.598 -6.038 1.00 69.50 78 ALA A N 1
ATOM 564 C CA . ALA A 1 78 ? 19.790 -10.952 -6.535 1.00 69.50 78 ALA A CA 1
ATOM 565 C C . ALA A 1 78 ? 18.484 -11.544 -5.962 1.00 69.50 78 ALA A C 1
ATOM 567 O O . ALA A 1 78 ? 17.425 -10.954 -6.141 1.00 69.50 78 ALA A O 1
ATOM 568 N N . SER A 1 79 ? 18.552 -12.720 -5.330 1.00 68.31 79 SER A N 1
ATOM 569 C CA . SER A 1 79 ? 17.428 -13.402 -4.679 1.00 68.31 79 SER A CA 1
ATOM 570 C C . SER A 1 79 ? 17.259 -13.039 -3.204 1.00 68.31 79 SER A C 1
ATOM 572 O O . SER A 1 79 ? 16.329 -13.532 -2.576 1.00 68.31 79 SER A O 1
ATOM 574 N N . GLU A 1 80 ? 18.173 -12.251 -2.639 1.00 78.69 80 GLU A N 1
ATOM 575 C CA . GLU A 1 80 ? 18.154 -11.862 -1.234 1.00 78.69 80 GLU A CA 1
ATOM 576 C C . GLU A 1 80 ? 17.954 -10.353 -1.116 1.00 78.69 80 GLU A C 1
ATOM 578 O O . GLU A 1 80 ? 18.532 -9.601 -1.908 1.00 78.69 80 GLU A O 1
ATOM 583 N N . PRO A 1 81 ? 17.155 -9.893 -0.143 1.00 78.62 81 PRO A N 1
ATOM 584 C CA . PRO A 1 81 ? 16.856 -8.486 -0.031 1.00 78.62 81 PRO A CA 1
ATOM 585 C C . PRO A 1 81 ? 18.065 -7.705 0.486 1.00 78.62 81 PRO A C 1
ATOM 587 O O . PRO A 1 81 ? 18.739 -8.102 1.441 1.00 78.62 81 PRO A O 1
ATOM 590 N N . ASN A 1 82 ? 18.327 -6.562 -0.135 1.00 83.38 82 ASN A N 1
ATOM 591 C CA . ASN A 1 82 ? 19.335 -5.620 0.341 1.00 83.38 82 ASN A CA 1
ATOM 592 C C . ASN A 1 82 ? 18.779 -4.706 1.453 1.00 83.38 82 ASN A C 1
ATOM 594 O O . ASN A 1 82 ? 17.598 -4.754 1.793 1.00 83.38 82 ASN A O 1
ATOM 598 N N . ALA A 1 83 ? 19.630 -3.851 2.026 1.00 82.88 83 ALA A N 1
ATOM 599 C CA . ALA A 1 83 ? 19.247 -2.976 3.135 1.00 82.88 83 ALA A CA 1
ATOM 600 C C . ALA A 1 83 ? 18.055 -2.051 2.812 1.00 82.88 83 ALA A C 1
ATOM 602 O O . ALA A 1 83 ? 17.168 -1.901 3.648 1.00 82.88 83 ALA A O 1
ATOM 603 N N . ASP A 1 84 ? 17.986 -1.494 1.598 1.00 75.06 84 ASP A N 1
ATOM 604 C CA . ASP A 1 84 ? 16.900 -0.594 1.181 1.00 75.06 84 ASP A CA 1
ATOM 605 C C . ASP A 1 84 ? 15.573 -1.348 0.990 1.00 75.06 84 ASP A C 1
ATOM 607 O O . ASP A 1 84 ? 14.490 -0.840 1.305 1.00 75.06 84 ASP A O 1
ATOM 611 N N . GLU A 1 85 ? 15.646 -2.584 0.495 1.00 76.88 85 GLU A N 1
ATOM 612 C CA . GLU A 1 85 ? 14.493 -3.481 0.376 1.00 76.88 85 GLU A CA 1
ATOM 613 C C . GLU A 1 85 ? 13.984 -3.885 1.763 1.00 76.88 85 GLU A C 1
ATOM 615 O O . GLU A 1 85 ? 12.784 -3.811 2.015 1.00 76.88 85 GLU A O 1
ATOM 620 N N . ILE A 1 86 ? 14.887 -4.215 2.693 1.00 81.69 86 ILE A N 1
ATOM 621 C CA . ILE A 1 86 ? 14.561 -4.511 4.099 1.00 81.69 86 ILE A CA 1
ATOM 622 C C . ILE A 1 86 ? 13.930 -3.300 4.778 1.00 81.69 86 ILE A C 1
ATOM 624 O O . ILE A 1 86 ? 12.892 -3.436 5.420 1.00 81.69 86 ILE A O 1
ATOM 628 N N . ARG A 1 87 ? 14.483 -2.101 4.588 1.00 83.00 87 ARG A N 1
ATOM 629 C CA . ARG A 1 87 ? 13.898 -0.853 5.091 1.00 83.00 87 ARG A CA 1
ATOM 630 C C . ARG A 1 87 ? 12.473 -0.661 4.585 1.00 83.00 87 ARG A C 1
ATOM 632 O O . ARG A 1 87 ? 11.587 -0.307 5.359 1.00 83.00 87 ARG A O 1
ATOM 639 N N . SER A 1 88 ? 12.252 -0.907 3.297 1.00 73.44 88 SER A N 1
ATOM 640 C CA . SER A 1 88 ? 10.929 -0.798 2.678 1.00 73.44 88 SER A CA 1
ATOM 641 C C . SER A 1 88 ? 9.954 -1.812 3.282 1.00 73.44 88 SER A C 1
ATOM 643 O O . SER A 1 88 ? 8.876 -1.419 3.721 1.00 73.44 88 SER A O 1
ATOM 645 N N . MET A 1 89 ? 10.377 -3.072 3.424 1.00 78.81 89 MET A N 1
ATOM 646 C CA . MET A 1 89 ? 9.597 -4.127 4.077 1.00 78.81 89 MET A CA 1
ATOM 647 C C . MET A 1 89 ? 9.267 -3.794 5.539 1.00 78.81 89 MET A C 1
ATOM 649 O O . MET A 1 89 ? 8.150 -4.024 5.987 1.00 78.81 89 MET A O 1
ATOM 653 N N . VAL A 1 90 ? 10.192 -3.199 6.294 1.00 80.25 90 VAL A N 1
ATOM 654 C CA . VAL A 1 90 ? 9.945 -2.790 7.687 1.00 80.25 90 VAL A CA 1
ATOM 655 C C . VAL A 1 90 ? 8.968 -1.617 7.771 1.00 80.25 90 VAL A C 1
ATOM 657 O O . VAL A 1 90 ? 8.113 -1.594 8.653 1.00 80.25 90 VAL A O 1
ATOM 660 N N . VAL A 1 91 ? 9.074 -0.630 6.879 1.00 77.06 91 VAL A N 1
ATOM 661 C CA . VAL A 1 91 ? 8.127 0.498 6.833 1.00 77.06 91 VAL A CA 1
ATOM 662 C C . VAL A 1 91 ? 6.719 0.020 6.470 1.00 77.06 91 VAL A C 1
ATOM 664 O O . VAL A 1 91 ? 5.741 0.580 6.965 1.00 77.06 91 VAL A O 1
ATOM 667 N N . GLU A 1 92 ? 6.622 -1.014 5.637 1.00 68.19 92 GLU A N 1
ATOM 668 C CA . GLU A 1 92 ? 5.367 -1.598 5.170 1.00 68.19 92 GLU A CA 1
ATOM 669 C C . GLU A 1 92 ? 4.739 -2.561 6.193 1.00 68.19 92 GLU A C 1
ATOM 671 O O . GLU A 1 92 ? 3.579 -2.396 6.573 1.00 68.19 92 GLU A O 1
ATOM 676 N N . CYS A 1 93 ? 5.506 -3.537 6.682 1.00 71.88 93 CYS A N 1
ATOM 677 C CA . CYS A 1 93 ? 5.008 -4.638 7.511 1.00 71.88 93 CYS A CA 1
ATOM 678 C C . CYS A 1 93 ? 5.161 -4.355 9.033 1.00 71.88 93 CYS A C 1
ATOM 680 O O . CYS A 1 93 ? 4.370 -4.856 9.849 1.00 71.88 93 CYS A O 1
ATOM 682 N N . GLY A 1 94 ? 6.098 -3.476 9.422 1.00 78.56 94 GLY A N 1
ATOM 683 C CA . GLY A 1 94 ? 6.440 -3.138 10.812 1.00 78.56 94 GLY A CA 1
ATOM 684 C C . GLY A 1 94 ? 7.231 -4.235 11.539 1.00 78.56 94 GLY A C 1
ATOM 685 O O . GLY A 1 94 ? 7.335 -5.362 11.065 1.00 78.56 94 GLY A O 1
ATOM 686 N N . PHE A 1 95 ? 7.760 -3.932 12.729 1.00 75.75 95 PHE A N 1
ATOM 687 C CA . PHE A 1 95 ? 8.307 -4.956 13.631 1.00 75.75 95 PHE A CA 1
ATOM 688 C C . PHE A 1 95 ? 7.177 -5.552 14.482 1.00 75.75 95 PHE A C 1
ATOM 690 O O . PHE A 1 95 ? 6.488 -4.821 15.198 1.00 75.75 95 PHE A O 1
ATOM 697 N N . ARG A 1 96 ? 6.952 -6.869 14.393 1.00 68.44 96 ARG A N 1
ATOM 698 C CA . ARG A 1 96 ? 5.900 -7.593 15.133 1.00 68.44 96 ARG A CA 1
ATOM 699 C C . ARG A 1 96 ? 6.491 -8.787 15.878 1.00 68.44 96 ARG A C 1
ATOM 701 O O . ARG A 1 96 ? 7.221 -9.556 15.273 1.00 68.44 96 ARG A O 1
ATOM 708 N N . VAL A 1 97 ? 6.155 -8.935 17.160 1.00 52.22 97 VAL A N 1
ATOM 709 C CA . VAL A 1 97 ? 6.629 -10.024 18.032 1.00 52.22 97 VAL A CA 1
ATOM 710 C C . VAL A 1 97 ? 5.516 -11.064 18.195 1.00 52.22 97 VAL A C 1
ATOM 712 O O . VAL A 1 97 ? 4.463 -10.687 18.701 1.00 52.22 97 VAL A O 1
ATOM 715 N N . GLY A 1 98 ? 5.756 -12.327 17.811 1.00 49.84 98 GLY A N 1
ATOM 716 C CA . GLY A 1 98 ? 4.988 -13.540 18.167 1.00 49.84 98 GLY A CA 1
ATOM 717 C C . GLY A 1 98 ? 3.485 -13.623 17.809 1.00 49.84 98 GLY A C 1
ATOM 718 O O . GLY A 1 98 ? 2.752 -12.650 17.920 1.00 49.84 98 GLY A O 1
ATOM 719 N N . ASP A 1 99 ? 3.021 -14.824 17.411 1.00 37.97 99 ASP A N 1
ATOM 720 C CA . ASP A 1 99 ? 1.632 -15.325 17.192 1.00 37.97 99 ASP A CA 1
ATOM 721 C C . ASP A 1 99 ? 0.579 -14.413 16.513 1.00 37.97 99 ASP A C 1
ATOM 723 O O . ASP A 1 99 ? -0.589 -14.789 16.373 1.00 37.97 99 ASP A O 1
ATOM 727 N N . ALA A 1 100 ? 0.966 -13.242 16.010 1.00 44.62 100 ALA A N 1
ATOM 728 C CA . ALA A 1 100 ? 0.124 -12.317 15.266 1.00 44.62 100 ALA A CA 1
ATOM 729 C C . ALA A 1 100 ? -0.065 -12.773 13.804 1.00 44.62 100 ALA A C 1
ATOM 731 O O . ALA A 1 100 ? 0.324 -12.080 12.874 1.00 44.62 100 ALA A O 1
ATOM 732 N N . SER A 1 101 ? -0.748 -13.915 13.669 1.00 39.44 101 SER A N 1
ATOM 733 C CA . SER A 1 101 ? -1.511 -14.432 12.524 1.00 39.44 101 SER A CA 1
ATOM 734 C C . SER A 1 101 ? -0.756 -14.825 11.237 1.00 39.44 101 SER A C 1
ATOM 736 O O . SER A 1 101 ? 0.002 -14.028 10.687 1.00 39.44 101 SER A O 1
ATOM 738 N N . PRO A 1 102 ? -1.036 -16.028 10.687 1.00 38.31 102 PRO A N 1
ATOM 739 C CA . PRO A 1 102 ? -0.568 -16.440 9.368 1.00 38.31 102 PRO A CA 1
ATOM 740 C C . PRO A 1 102 ? -1.277 -15.608 8.285 1.00 38.31 102 PRO A C 1
ATOM 742 O O . PRO A 1 102 ? -2.393 -15.135 8.500 1.00 38.31 102 PRO A O 1
ATOM 745 N N . ASP A 1 103 ? -0.641 -15.464 7.125 1.00 42.81 103 ASP A N 1
ATOM 746 C CA . ASP A 1 103 ? -1.254 -15.019 5.861 1.00 42.81 103 ASP A CA 1
ATOM 747 C C . ASP A 1 103 ? -1.444 -13.506 5.617 1.00 42.81 103 ASP A C 1
ATOM 749 O O . ASP A 1 103 ? -2.513 -13.067 5.193 1.00 42.81 103 ASP A O 1
ATOM 753 N N . MET A 1 104 ? -0.384 -12.694 5.749 1.00 41.62 104 MET A N 1
ATOM 754 C CA . MET A 1 104 ? -0.334 -11.362 5.109 1.00 41.62 104 MET A CA 1
ATOM 755 C C . MET A 1 104 ? 0.975 -11.113 4.338 1.00 41.62 104 MET A C 1
ATOM 757 O O . MET A 1 104 ? 1.866 -10.409 4.791 1.00 41.62 104 MET A O 1
ATOM 761 N N . GLY A 1 105 ? 1.070 -11.720 3.152 1.00 48.09 105 GLY A N 1
ATOM 762 C CA . GLY A 1 105 ? 1.367 -11.035 1.882 1.00 48.09 105 GLY A CA 1
ATOM 763 C C . GLY A 1 105 ? 2.549 -10.062 1.719 1.00 48.09 105 GLY A C 1
ATOM 764 O O . GLY A 1 105 ? 2.459 -9.234 0.820 1.00 48.09 105 GLY A O 1
ATOM 765 N N . CYS A 1 106 ? 3.642 -10.129 2.486 1.00 43.16 106 CYS A N 1
ATOM 766 C CA . CYS A 1 106 ? 4.867 -9.356 2.194 1.00 43.16 106 CYS A CA 1
ATOM 767 C C . CYS A 1 106 ? 5.707 -10.041 1.075 1.00 43.16 106 CYS A C 1
ATOM 769 O O . CYS A 1 106 ? 6.855 -10.425 1.296 1.00 43.16 106 CYS A O 1
ATOM 771 N N . GLU A 1 107 ? 5.131 -10.246 -0.121 1.00 36.97 107 GLU A N 1
ATOM 772 C CA . GLU A 1 107 ? 5.830 -10.804 -1.298 1.00 36.97 107 GLU A CA 1
ATOM 773 C C . GLU A 1 107 ? 6.036 -9.709 -2.375 1.00 36.97 107 GLU A C 1
ATOM 775 O O . GLU A 1 107 ? 5.085 -9.004 -2.720 1.00 36.97 107 GLU A O 1
ATOM 780 N N . PRO A 1 108 ? 7.258 -9.506 -2.908 1.00 36.94 108 PRO A N 1
ATOM 781 C CA . PRO A 1 108 ? 7.552 -8.383 -3.803 1.00 36.94 108 PRO A CA 1
ATOM 782 C C . PRO A 1 108 ? 6.971 -8.584 -5.221 1.00 36.94 108 PRO A C 1
ATOM 784 O O . PRO A 1 108 ? 7.143 -9.657 -5.803 1.00 36.94 108 PRO A O 1
ATOM 787 N N . PRO A 1 109 ? 6.347 -7.564 -5.851 1.00 31.39 109 PRO A N 1
ATOM 788 C CA . PRO A 1 109 ? 5.844 -7.684 -7.221 1.00 31.39 109 PRO A CA 1
ATOM 789 C C . PRO A 1 109 ? 6.958 -7.502 -8.279 1.00 31.39 109 PRO A C 1
ATOM 791 O O . PRO A 1 109 ? 7.901 -6.729 -8.071 1.00 31.39 109 PRO A O 1
ATOM 794 N N . PRO A 1 110 ? 6.865 -8.168 -9.452 1.00 31.66 110 PRO A N 1
ATOM 795 C CA . PRO A 1 110 ? 7.881 -8.093 -10.499 1.00 31.66 110 PRO A CA 1
ATOM 796 C C . PRO A 1 110 ? 7.799 -6.789 -11.319 1.00 31.66 110 PRO A C 1
ATOM 798 O O . PRO A 1 110 ? 6.739 -6.205 -11.530 1.00 31.66 110 PRO A O 1
ATOM 801 N N . LYS A 1 111 ? 8.967 -6.339 -11.795 1.00 39.56 111 LYS A N 1
ATOM 802 C CA . LYS A 1 111 ? 9.219 -5.089 -12.538 1.00 39.56 111 LYS A CA 1
ATOM 803 C C . LYS A 1 111 ? 8.630 -5.110 -13.963 1.00 39.56 111 LYS A C 1
ATOM 805 O O . LYS A 1 111 ? 8.998 -6.014 -14.703 1.00 39.56 111 LYS A O 1
ATOM 810 N N . GLN A 1 112 ? 7.891 -4.061 -14.381 1.00 33.50 112 GLN A N 1
ATOM 811 C CA . GLN A 1 112 ? 8.143 -3.247 -15.606 1.00 33.50 112 GLN A CA 1
ATOM 812 C C . GLN A 1 112 ? 7.053 -2.181 -15.945 1.00 33.50 112 GLN A C 1
ATOM 814 O O . GLN A 1 112 ? 5.874 -2.497 -16.003 1.00 33.50 112 GLN A O 1
ATOM 819 N N . ALA A 1 113 ? 7.531 -0.942 -16.198 1.00 36.91 113 ALA A N 1
ATOM 820 C CA . ALA A 1 113 ? 7.112 0.148 -17.126 1.00 36.91 113 ALA A CA 1
ATOM 821 C C . ALA A 1 113 ? 5.611 0.516 -17.317 1.00 36.91 113 ALA A C 1
ATOM 823 O O . ALA A 1 113 ? 4.832 -0.277 -17.823 1.00 36.91 113 ALA A O 1
ATOM 824 N N . GLN A 1 114 ? 5.126 1.694 -16.874 1.00 34.31 114 GLN A N 1
ATOM 825 C CA . GLN A 1 114 ? 5.109 3.021 -17.561 1.00 34.31 114 GLN A CA 1
ATOM 826 C C . GLN A 1 114 ? 4.532 3.017 -18.998 1.00 34.31 114 GLN A C 1
ATOM 828 O O . GLN A 1 114 ? 5.143 2.416 -19.869 1.00 34.31 114 GLN A O 1
ATOM 833 N N . GLU A 1 115 ? 3.435 3.755 -19.280 1.00 29.75 115 GLU A N 1
ATOM 834 C CA . GLU A 1 115 ? 3.458 5.134 -19.837 1.00 29.75 115 GLU A CA 1
ATOM 835 C C . GLU A 1 115 ? 2.055 5.733 -20.182 1.00 29.75 115 GLU A C 1
ATOM 837 O O . GLU A 1 115 ? 1.168 5.015 -20.630 1.00 29.75 115 GLU A O 1
ATOM 842 N N . GLN A 1 116 ? 1.943 7.075 -20.056 1.00 36.06 116 GLN A N 1
ATOM 843 C CA . GLN A 1 116 ? 0.978 8.038 -20.667 1.00 36.06 116 GLN A CA 1
ATOM 844 C C . GLN A 1 116 ? -0.447 8.170 -20.069 1.00 36.06 116 GLN A C 1
ATOM 846 O O . GLN A 1 116 ? -1.119 7.176 -19.853 1.00 36.06 116 GLN A O 1
ATOM 851 N N . ALA A 1 117 ? -1.099 9.332 -19.907 1.00 36.38 117 ALA A N 1
ATOM 852 C CA . ALA A 1 117 ? -0.809 10.759 -19.668 1.00 36.38 117 ALA A CA 1
ATOM 853 C C . ALA A 1 117 ? -2.172 11.500 -19.759 1.00 36.38 117 ALA A C 1
ATOM 855 O O . ALA A 1 117 ? -2.852 11.289 -20.754 1.00 36.38 117 ALA A O 1
ATOM 856 N N . ALA A 1 118 ? -2.484 12.411 -18.813 1.00 39.91 118 ALA A N 1
ATOM 857 C CA . ALA A 1 118 ? -3.387 13.586 -18.937 1.00 39.91 118 ALA A CA 1
ATOM 858 C C . ALA A 1 118 ? -4.869 13.347 -19.353 1.00 39.91 118 ALA A C 1
ATOM 860 O O . ALA A 1 118 ? -5.191 12.484 -20.146 1.00 39.91 118 ALA A O 1
ATOM 861 N N . SER A 1 119 ? -5.901 14.105 -18.985 1.00 33.56 119 SER A N 1
ATOM 862 C CA . SER A 1 119 ? -6.165 15.270 -18.137 1.00 33.56 119 SER A CA 1
ATOM 863 C C . SER A 1 119 ? -7.690 15.467 -18.206 1.00 33.56 119 SER A C 1
ATOM 865 O O . SER A 1 119 ? -8.255 15.331 -19.290 1.00 33.56 119 SER A O 1
ATOM 867 N N . GLY A 1 120 ? -8.349 15.874 -17.116 1.00 27.53 120 GLY A N 1
ATOM 868 C CA . GLY A 1 120 ? -9.685 16.487 -17.200 1.00 27.53 120 GLY A CA 1
ATOM 869 C C . GLY A 1 120 ? -10.643 16.132 -16.065 1.00 27.53 120 GLY A C 1
ATOM 870 O O . GLY A 1 120 ? -11.444 15.218 -16.198 1.00 27.53 120 GLY A O 1
ATOM 871 N N . VAL A 1 121 ? -10.616 16.911 -14.983 1.00 32.41 121 VAL A N 1
ATOM 872 C CA . VAL A 1 121 ? -11.608 16.851 -13.894 1.00 32.41 121 VAL A CA 1
ATOM 873 C C . VAL A 1 121 ? -12.691 17.912 -14.117 1.00 32.41 121 VAL A C 1
ATOM 875 O O . VAL A 1 121 ? -12.346 19.077 -14.339 1.00 32.41 121 VAL A O 1
ATOM 878 N N . PRO A 1 122 ? -13.980 17.585 -13.899 1.00 38.50 122 PRO A N 1
ATOM 879 C CA . PRO A 1 122 ? -14.934 18.560 -13.394 1.00 38.50 122 PRO A CA 1
ATOM 880 C C . PRO A 1 122 ? -15.507 18.163 -12.018 1.00 38.50 122 PRO A C 1
ATOM 882 O O . PRO A 1 122 ? -16.145 17.132 -11.840 1.00 38.50 122 PRO A O 1
ATOM 885 N N . LYS A 1 123 ? -15.263 19.057 -11.049 1.00 31.09 123 LYS A N 1
ATOM 886 C CA . LYS A 1 123 ? -16.142 19.534 -9.959 1.00 31.09 123 LYS A CA 1
ATOM 887 C C . LYS A 1 123 ? -17.344 18.646 -9.567 1.00 31.09 123 LYS A C 1
ATOM 889 O O . LYS A 1 123 ? -18.369 18.641 -10.241 1.00 31.09 123 LYS A O 1
ATOM 894 N N . GLN A 1 124 ? -17.276 18.032 -8.383 1.00 38.97 124 GLN A N 1
ATOM 895 C CA . GLN A 1 124 ? -18.416 17.366 -7.743 1.00 38.97 124 GLN A CA 1
ATOM 896 C C . GLN A 1 124 ? -19.311 18.332 -6.960 1.00 38.97 124 GLN A C 1
ATOM 898 O O . GLN A 1 124 ? -18.842 19.106 -6.123 1.00 38.97 124 GLN A O 1
ATOM 903 N N . ALA A 1 125 ? -20.616 18.225 -7.211 1.00 37.59 125 ALA A N 1
ATOM 904 C CA . ALA A 1 125 ? -21.687 18.807 -6.416 1.00 37.59 125 ALA A CA 1
ATOM 905 C C . ALA A 1 125 ? -22.313 17.731 -5.509 1.00 37.59 125 ALA A C 1
ATOM 907 O O . ALA A 1 125 ? -22.469 16.578 -5.900 1.00 37.59 125 ALA A O 1
ATOM 908 N N . LYS A 1 126 ? -22.644 18.136 -4.282 1.00 49.88 126 LYS A N 1
ATOM 909 C CA . LYS A 1 126 ? -23.181 17.320 -3.183 1.00 49.88 126 LYS A CA 1
ATOM 910 C C . LYS A 1 126 ? -24.667 17.002 -3.379 1.00 49.88 126 LYS A C 1
ATOM 912 O O . LYS A 1 126 ? -25.406 17.922 -3.724 1.00 49.88 126 LYS A O 1
ATOM 917 N N . THR A 1 127 ? -25.154 15.811 -3.004 1.00 32.75 127 THR A N 1
ATOM 918 C CA . THR A 1 127 ? -26.556 15.630 -2.550 1.00 32.75 127 THR A CA 1
ATOM 919 C C . THR A 1 127 ? -26.734 14.405 -1.629 1.00 32.75 127 THR A C 1
ATOM 921 O O . THR A 1 127 ? -26.006 13.427 -1.740 1.00 32.75 127 THR A O 1
ATOM 924 N N . HIS A 1 128 ? -27.674 14.541 -0.685 1.00 36.72 128 HIS A N 1
ATOM 925 C CA . HIS A 1 128 ? -28.053 13.671 0.442 1.00 36.72 128 HIS A CA 1
ATOM 926 C C . HIS A 1 128 ? -28.691 12.309 0.053 1.00 36.72 128 HIS A C 1
ATOM 928 O O . HIS A 1 128 ? -29.066 12.134 -1.105 1.00 36.72 128 HIS A O 1
ATOM 934 N N . PRO A 1 129 ? -28.841 11.357 1.009 1.00 42.22 129 PRO A N 1
ATOM 935 C CA . PRO A 1 129 ? -29.068 9.936 0.730 1.00 42.22 129 PRO A CA 1
ATOM 936 C C . PRO A 1 129 ? -30.498 9.613 0.284 1.00 42.22 129 PRO A C 1
ATOM 938 O O . PRO A 1 129 ? -31.467 9.867 1.001 1.00 42.22 129 PRO A O 1
ATOM 941 N N . GLN A 1 130 ? -30.602 8.979 -0.879 1.00 35.16 130 GLN A N 1
ATOM 942 C CA . GLN A 1 130 ? -31.786 8.269 -1.358 1.00 35.16 130 GLN A CA 1
ATOM 943 C C . GLN A 1 130 ? -31.678 6.795 -0.904 1.00 35.16 130 GLN A C 1
ATOM 945 O O . GLN A 1 130 ? -30.555 6.290 -0.833 1.00 35.16 130 GLN A O 1
ATOM 950 N N . PRO A 1 131 ? -32.777 6.083 -0.572 1.00 41.38 131 PRO A N 1
ATOM 951 C CA . PRO A 1 131 ? -32.691 4.684 -0.159 1.00 41.38 131 PRO A CA 1
ATOM 952 C C . PRO A 1 131 ? -32.136 3.852 -1.313 1.00 41.38 131 PRO A C 1
ATOM 954 O O . PRO A 1 131 ? -32.733 3.777 -2.389 1.00 41.38 131 PRO A O 1
ATOM 957 N N . ALA A 1 132 ? -30.956 3.292 -1.090 1.00 45.75 132 ALA A N 1
ATOM 958 C CA . ALA A 1 132 ? -30.189 2.609 -2.107 1.00 45.75 132 ALA A CA 1
ATOM 959 C C . ALA A 1 132 ? -30.766 1.194 -2.357 1.00 45.75 132 ALA A C 1
ATOM 961 O O . ALA A 1 132 ? -31.199 0.544 -1.399 1.00 45.75 132 ALA A O 1
ATOM 962 N N . PRO A 1 133 ? -30.827 0.708 -3.612 1.00 47.72 133 PRO A N 1
ATOM 963 C CA . PRO A 1 133 ? -31.259 -0.656 -3.914 1.00 47.72 133 PRO A CA 1
ATOM 964 C C . PRO A 1 133 ? -30.403 -1.697 -3.174 1.00 47.72 133 PRO A C 1
ATOM 966 O O . PRO A 1 133 ? -29.233 -1.457 -2.873 1.00 47.72 133 PRO A O 1
ATOM 969 N N . ALA A 1 134 ? -31.006 -2.848 -2.856 1.00 49.91 134 ALA A N 1
ATOM 970 C CA . ALA A 1 134 ? -30.389 -3.913 -2.066 1.00 49.91 134 ALA A CA 1
ATOM 971 C C . ALA A 1 134 ? -28.990 -4.272 -2.599 1.00 49.91 134 ALA A C 1
ATOM 973 O O . ALA A 1 134 ? -28.842 -4.633 -3.762 1.00 49.91 134 ALA A O 1
ATOM 974 N N . GLY A 1 135 ? -27.978 -4.127 -1.741 1.00 63.34 135 GLY A N 1
ATOM 975 C CA . GLY A 1 135 ? -26.564 -4.290 -2.087 1.00 63.34 135 GLY A CA 1
ATOM 976 C C . GLY A 1 135 ? -25.762 -2.998 -1.939 1.00 63.34 135 GLY A C 1
ATOM 977 O O . GLY A 1 135 ? -24.618 -3.060 -1.509 1.00 63.34 135 GLY A O 1
ATOM 978 N N . GLN A 1 136 ? -26.355 -1.823 -2.165 1.00 81.69 136 GLN A N 1
ATOM 979 C CA . GLN A 1 136 ? -25.649 -0.547 -2.014 1.00 81.69 136 GLN A CA 1
ATOM 980 C C . GLN A 1 136 ? -25.479 -0.143 -0.540 1.00 81.69 136 GLN A C 1
ATOM 982 O O . GLN A 1 136 ? -26.401 -0.227 0.274 1.00 81.69 136 GLN A O 1
ATOM 987 N N . TYR A 1 137 ? -24.275 0.313 -0.194 1.00 89.62 137 TYR A N 1
ATOM 988 C CA . TYR A 1 137 ? -23.868 0.708 1.151 1.00 89.62 137 TYR A CA 1
ATOM 989 C C . TYR A 1 137 ? -23.544 2.203 1.198 1.00 89.62 137 TYR A C 1
ATOM 991 O O . TYR A 1 137 ? -22.681 2.696 0.471 1.00 89.62 137 TYR A O 1
ATOM 999 N N . GLN A 1 138 ? -24.200 2.938 2.097 1.00 91.38 138 GLN A N 1
ATOM 1000 C CA . GLN A 1 138 ? -23.918 4.358 2.286 1.00 91.38 138 GLN A CA 1
ATOM 1001 C C . GLN A 1 138 ? -22.752 4.546 3.265 1.00 91.38 138 GLN A C 1
ATOM 1003 O O . GLN A 1 138 ? -22.904 4.360 4.471 1.00 91.38 138 GLN A O 1
ATOM 1008 N N . LEU A 1 139 ? -21.593 4.964 2.752 1.00 88.56 139 LEU A N 1
ATOM 1009 C CA . LEU A 1 139 ? -20.432 5.290 3.584 1.00 88.56 139 LEU A CA 1
ATOM 1010 C C . LEU A 1 139 ? -20.697 6.539 4.436 1.00 88.56 139 LEU A C 1
ATOM 1012 O O . LEU A 1 139 ? -21.022 7.605 3.905 1.00 88.56 139 LEU A O 1
ATOM 1016 N N . SER A 1 140 ? -20.466 6.432 5.744 1.00 89.88 140 SER A N 1
ATOM 1017 C CA . SER A 1 140 ? -20.379 7.596 6.637 1.00 89.88 140 SER A CA 1
ATOM 1018 C C . SER A 1 140 ? -19.133 8.441 6.346 1.00 89.88 140 SER A C 1
ATOM 1020 O O . SER A 1 140 ? -18.154 7.946 5.791 1.00 89.88 140 SER A O 1
ATOM 1022 N N . GLU A 1 141 ? -19.110 9.702 6.786 1.00 88.25 141 GLU A N 1
ATOM 1023 C CA . GLU A 1 141 ? -17.953 10.599 6.600 1.00 88.25 141 GLU A CA 1
ATOM 1024 C C . GLU A 1 141 ? -16.647 10.018 7.166 1.00 88.25 141 GLU A C 1
ATOM 1026 O O . GLU A 1 141 ? -15.581 10.148 6.563 1.00 88.25 141 GLU A O 1
ATOM 1031 N N . LYS A 1 142 ? -16.727 9.318 8.305 1.00 85.88 142 LYS A N 1
ATOM 1032 C CA . LYS A 1 142 ? -15.568 8.656 8.922 1.00 85.88 142 LYS A CA 1
ATOM 1033 C C . LYS A 1 142 ? -15.057 7.501 8.067 1.00 85.88 142 LYS A C 1
ATOM 1035 O O . LYS A 1 142 ? -13.851 7.318 7.953 1.00 85.88 142 LYS A O 1
ATOM 1040 N N . GLN A 1 143 ? -15.958 6.748 7.444 1.00 91.25 143 GLN A N 1
ATOM 1041 C CA . GLN A 1 143 ? -15.584 5.660 6.543 1.00 91.25 143 GLN A CA 1
ATOM 1042 C C . GLN A 1 143 ? -15.039 6.195 5.222 1.00 91.25 143 GLN A C 1
ATOM 1044 O O . GLN A 1 143 ? -14.026 5.696 4.759 1.00 91.25 143 GLN A O 1
ATOM 1049 N N . GLN A 1 144 ? -15.624 7.257 4.660 1.00 93.44 144 GLN A N 1
ATOM 1050 C CA . GLN A 1 144 ? -15.048 7.950 3.502 1.00 93.44 144 GLN A CA 1
ATOM 1051 C C . GLN A 1 144 ? -13.640 8.473 3.818 1.00 93.44 144 GLN A C 1
ATOM 1053 O O . GLN A 1 144 ? -12.732 8.327 3.008 1.00 93.44 144 GLN A O 1
ATOM 1058 N N . SER A 1 145 ? -13.430 9.012 5.022 1.00 90.00 145 SER A N 1
ATOM 1059 C CA . SER A 1 145 ? -12.102 9.437 5.483 1.00 90.00 145 SER A CA 1
ATOM 1060 C C . SER A 1 145 ? -11.132 8.258 5.595 1.00 90.00 145 SER A C 1
ATOM 1062 O O . SER A 1 145 ? -9.984 8.382 5.181 1.00 90.00 145 SER A O 1
ATOM 1064 N N . ALA A 1 146 ? -11.585 7.105 6.100 1.00 90.38 146 ALA A N 1
ATOM 1065 C CA . ALA A 1 146 ? -10.779 5.885 6.151 1.00 90.38 146 ALA A CA 1
ATOM 1066 C C . ALA A 1 146 ? -10.425 5.365 4.748 1.00 90.38 146 ALA A C 1
ATOM 1068 O O . ALA A 1 146 ? -9.277 4.998 4.511 1.00 90.38 146 ALA A O 1
ATOM 1069 N N . VAL A 1 147 ? -11.376 5.407 3.806 1.00 94.31 147 VAL A N 1
ATOM 1070 C CA . VAL A 1 147 ? -11.150 5.088 2.387 1.00 94.31 147 VAL A CA 1
ATOM 1071 C C . VAL A 1 147 ? -10.081 5.998 1.803 1.00 94.31 147 VAL A C 1
ATOM 1073 O O . VAL A 1 147 ? -9.085 5.516 1.274 1.00 94.31 147 VAL A O 1
ATOM 1076 N N . GLN A 1 148 ? -10.231 7.314 1.958 1.00 92.75 148 GLN A N 1
ATOM 1077 C CA . GLN A 1 148 ? -9.254 8.276 1.455 1.00 92.75 148 GLN A CA 1
ATOM 1078 C C . GLN A 1 148 ? -7.879 8.092 2.100 1.00 92.75 148 GLN A C 1
ATOM 1080 O O . GLN A 1 148 ? -6.867 8.189 1.410 1.00 92.75 148 GLN A O 1
ATOM 1085 N N . ALA A 1 149 ? -7.828 7.814 3.403 1.00 91.62 149 ALA A N 1
ATOM 1086 C CA . ALA A 1 149 ? -6.581 7.547 4.106 1.00 91.62 149 ALA A CA 1
ATOM 1087 C C . ALA A 1 149 ? -5.878 6.303 3.549 1.00 91.62 149 ALA A C 1
ATOM 1089 O O . ALA A 1 149 ? -4.694 6.387 3.250 1.00 91.62 149 ALA A O 1
ATOM 1090 N N . GLY A 1 150 ? -6.604 5.199 3.342 1.00 90.06 150 GLY A N 1
ATOM 1091 C CA . GLY A 1 150 ? -6.049 3.978 2.749 1.00 90.06 150 GLY A CA 1
ATOM 1092 C C . GLY A 1 150 ? -5.581 4.189 1.309 1.00 90.06 150 GLY A C 1
ATOM 1093 O O . GLY A 1 150 ? -4.457 3.842 0.964 1.00 90.06 150 GLY A O 1
ATOM 1094 N N . VAL A 1 151 ? -6.396 4.853 0.485 1.00 92.56 151 VAL A N 1
ATOM 1095 C CA . VAL A 1 151 ? -6.050 5.163 -0.912 1.00 92.56 151 VAL A CA 1
ATOM 1096 C C . VAL A 1 151 ? -4.827 6.072 -1.010 1.00 92.56 151 VAL A C 1
ATOM 1098 O O . VAL A 1 151 ? -4.050 5.918 -1.942 1.00 92.56 151 VAL A O 1
ATOM 1101 N N . ARG A 1 152 ? -4.599 6.995 -0.065 1.00 89.94 152 ARG A N 1
ATOM 1102 C CA . ARG A 1 152 ? -3.401 7.860 -0.063 1.00 89.94 152 ARG A CA 1
ATOM 1103 C C . ARG A 1 152 ? -2.090 7.100 0.103 1.00 89.94 152 ARG A C 1
ATOM 1105 O O . ARG A 1 152 ? -1.052 7.663 -0.224 1.00 89.94 152 ARG A O 1
ATOM 1112 N N . LEU A 1 153 ? -2.122 5.863 0.592 1.00 85.56 153 LEU A N 1
ATOM 1113 C CA . LEU A 1 153 ? -0.914 5.069 0.813 1.00 85.56 153 LEU A CA 1
ATOM 1114 C C . LEU A 1 153 ? -0.344 4.478 -0.481 1.00 85.56 153 LEU A C 1
ATOM 1116 O O . LEU A 1 153 ? 0.819 4.095 -0.507 1.00 85.56 153 LEU A O 1
ATOM 1120 N N . SER A 1 154 ? -1.141 4.395 -1.546 1.00 81.38 154 SER A N 1
ATOM 1121 C CA . SER A 1 154 ? -0.742 3.694 -2.772 1.00 81.38 154 SER A CA 1
ATOM 1122 C C . SER A 1 154 ? -0.075 4.585 -3.835 1.00 81.38 154 SER A C 1
ATOM 1124 O O . SER A 1 154 ? 0.848 4.117 -4.506 1.00 81.38 154 SER A O 1
ATOM 1126 N N . PRO A 1 155 ? -0.478 5.857 -4.027 1.00 83.12 155 PRO A N 1
ATOM 1127 C CA . PRO A 1 155 ? 0.206 6.770 -4.935 1.00 83.12 155 PRO A CA 1
ATOM 1128 C C . PRO A 1 155 ? 1.624 7.137 -4.495 1.00 83.12 155 PRO A C 1
ATOM 1130 O O . PRO A 1 155 ? 1.963 7.117 -3.316 1.00 83.12 155 PRO A O 1
ATOM 1133 N N . LYS A 1 156 ? 2.450 7.560 -5.462 1.00 80.50 156 LYS A N 1
ATOM 1134 C CA . LYS A 1 156 ? 3.849 7.960 -5.217 1.00 80.50 156 LYS A CA 1
ATOM 1135 C C . LYS A 1 156 ? 3.983 9.220 -4.363 1.00 80.50 156 LYS A C 1
ATOM 1137 O O . LYS A 1 156 ? 4.930 9.325 -3.593 1.00 80.50 156 LYS A O 1
ATOM 1142 N N . ASP A 1 157 ? 3.057 10.163 -4.504 1.00 79.94 157 ASP A N 1
ATOM 1143 C CA . ASP A 1 157 ? 2.937 11.314 -3.612 1.00 79.94 157 ASP A CA 1
ATOM 1144 C C . ASP A 1 157 ? 1.650 11.164 -2.782 1.00 79.94 157 ASP A C 1
ATOM 1146 O O . ASP A 1 157 ? 0.564 11.421 -3.314 1.00 79.94 157 ASP A O 1
ATOM 1150 N N . PRO A 1 158 ? 1.740 10.787 -1.492 1.00 81.44 158 PRO A N 1
ATOM 1151 C CA . PRO A 1 158 ? 0.577 10.527 -0.639 1.00 81.44 158 PRO A CA 1
ATOM 1152 C C . PRO A 1 158 ? -0.217 11.793 -0.278 1.00 81.44 158 PRO A C 1
ATOM 1154 O O . PRO A 1 158 ? -1.336 11.707 0.233 1.00 81.44 158 PRO A O 1
ATOM 1157 N N . THR A 1 159 ? 0.337 12.982 -0.537 1.00 83.12 159 THR A N 1
ATOM 1158 C CA . THR A 1 159 ? -0.316 14.274 -0.264 1.00 83.12 159 THR A CA 1
ATOM 1159 C C . THR A 1 159 ? -1.060 14.839 -1.472 1.00 83.12 159 THR A C 1
ATOM 1161 O O . THR A 1 159 ? -1.913 15.712 -1.327 1.00 83.12 159 THR A O 1
ATOM 1164 N N . SER A 1 160 ? -0.765 14.319 -2.661 1.00 83.25 160 SER A N 1
ATOM 1165 C CA . SER A 1 160 ? -1.368 14.729 -3.927 1.00 83.25 160 SER A CA 1
ATOM 1166 C C . SER A 1 160 ? -2.750 14.171 -4.302 1.00 83.25 160 SER A C 1
ATOM 1168 O O . SER A 1 160 ? -3.338 14.761 -5.207 1.00 83.25 160 SER A O 1
ATOM 1170 N N . PRO A 1 161 ? -3.294 13.077 -3.723 1.00 90.75 161 PRO A N 1
ATOM 1171 C CA . PRO A 1 161 ? -4.490 12.461 -4.287 1.00 90.75 161 PRO A CA 1
ATOM 1172 C C . PRO A 1 161 ? -5.713 13.381 -4.275 1.00 90.75 161 PRO A C 1
ATOM 1174 O O . PRO A 1 161 ? -6.144 13.878 -3.232 1.00 90.75 161 PRO A O 1
ATOM 1177 N N . LEU A 1 162 ? -6.302 13.550 -5.454 1.00 89.81 162 LEU A N 1
ATOM 1178 C CA . LEU A 1 162 ? -7.584 14.191 -5.690 1.00 89.81 162 LEU A CA 1
ATOM 1179 C C . LEU A 1 162 ? -8.634 13.101 -5.858 1.00 89.81 162 LEU A C 1
ATOM 1181 O O . LEU A 1 162 ? -8.550 12.270 -6.761 1.00 89.81 162 LEU A O 1
ATOM 1185 N N . PHE A 1 163 ? -9.617 13.098 -4.967 1.00 90.69 163 PHE A N 1
ATOM 1186 C CA . PHE A 1 163 ? -10.645 12.069 -4.934 1.00 90.69 163 PHE A CA 1
ATOM 1187 C C . PHE A 1 163 ? -11.837 12.454 -5.802 1.00 90.69 163 PHE A C 1
ATOM 1189 O O . PHE A 1 163 ? -12.400 13.541 -5.659 1.00 90.69 163 PHE A O 1
ATOM 1196 N N . GLY A 1 164 ? -12.208 11.535 -6.690 1.00 88.75 164 GLY A N 1
ATOM 1197 C CA . GLY A 1 164 ? -13.459 11.555 -7.428 1.00 88.75 164 GLY A CA 1
ATOM 1198 C C . GLY A 1 164 ? -14.565 10.816 -6.676 1.00 88.75 164 GLY A C 1
ATOM 1199 O O . GLY A 1 164 ? -14.576 10.730 -5.449 1.00 88.75 164 GLY A O 1
ATOM 1200 N N . GLY A 1 165 ? -15.549 10.316 -7.426 1.00 85.75 165 GLY A N 1
ATOM 1201 C CA . GLY A 1 165 ? -16.736 9.684 -6.847 1.00 85.75 165 GLY A CA 1
ATOM 1202 C C . GLY A 1 165 ? -16.357 8.367 -6.199 1.00 85.75 165 GLY A C 1
ATOM 1203 O O . GLY A 1 165 ? -15.478 7.678 -6.711 1.00 85.75 165 GLY A O 1
ATOM 1204 N N . MET A 1 166 ? -17.016 8.026 -5.094 1.00 94.00 166 MET A N 1
ATOM 1205 C CA . MET A 1 166 ? -16.922 6.698 -4.503 1.00 94.00 166 MET A CA 1
ATOM 1206 C C . MET A 1 166 ? -18.311 6.157 -4.195 1.00 94.00 166 MET A C 1
ATOM 1208 O O . MET A 1 166 ? -19.200 6.897 -3.773 1.00 94.00 166 MET A O 1
ATOM 1212 N N . ALA A 1 167 ? -18.470 4.864 -4.413 1.00 94.06 167 ALA A N 1
ATOM 1213 C CA . ALA A 1 167 ? -19.654 4.095 -4.098 1.00 94.06 167 ALA A CA 1
ATOM 1214 C C . ALA A 1 167 ? -19.222 2.847 -3.335 1.00 94.06 167 ALA A C 1
ATOM 1216 O O . ALA A 1 167 ? -18.080 2.394 -3.448 1.00 94.06 167 ALA A O 1
ATOM 1217 N N . ALA A 1 168 ? -20.131 2.302 -2.541 1.00 95.25 168 ALA A N 1
ATOM 1218 C CA . ALA A 1 168 ? -19.868 1.084 -1.807 1.00 95.25 168 ALA A CA 1
ATOM 1219 C C . ALA A 1 168 ? -21.044 0.128 -1.919 1.00 95.25 168 ALA A C 1
ATOM 1221 O O . ALA A 1 168 ? -22.193 0.549 -2.062 1.00 95.25 168 ALA A O 1
ATOM 1222 N N . ALA A 1 169 ? -20.737 -1.155 -1.806 1.00 94.25 169 ALA A N 1
ATOM 1223 C CA . ALA A 1 169 ? -21.718 -2.211 -1.682 1.00 94.25 169 ALA A CA 1
ATOM 1224 C C . ALA A 1 169 ? -21.347 -3.139 -0.534 1.00 94.25 169 ALA A C 1
ATOM 1226 O O . ALA A 1 169 ? -20.172 -3.348 -0.228 1.00 94.25 169 ALA A O 1
ATOM 1227 N N . ARG A 1 170 ? -22.366 -3.695 0.116 1.00 91.31 170 ARG A N 1
ATOM 1228 C CA . ARG A 1 170 ? -22.179 -4.786 1.063 1.00 91.31 170 ARG A CA 1
ATOM 1229 C C . ARG A 1 170 ? -22.332 -6.090 0.296 1.00 91.31 170 ARG A C 1
ATOM 1231 O O . ARG A 1 170 ? -23.426 -6.386 -0.172 1.00 91.31 170 ARG A O 1
ATOM 1238 N N . GLY A 1 171 ? -21.239 -6.832 0.170 1.00 82.69 171 GLY A N 1
ATOM 1239 C CA . GLY A 1 171 ? -21.261 -8.138 -0.475 1.00 82.69 171 GLY A CA 1
ATOM 1240 C C . GLY A 1 171 ? -21.488 -9.278 0.513 1.00 82.69 171 GLY A C 1
ATOM 1241 O O . GLY A 1 171 ? -21.730 -9.076 1.711 1.00 82.69 171 GLY A O 1
ATOM 1242 N N . ASP A 1 172 ? -21.387 -10.492 -0.015 1.00 73.56 172 ASP A N 1
ATOM 1243 C CA . ASP A 1 172 ? -21.568 -11.719 0.749 1.00 73.56 172 ASP A CA 1
ATOM 1244 C C . ASP A 1 172 ? -20.498 -11.850 1.846 1.00 73.56 172 ASP A C 1
ATOM 1246 O O . ASP A 1 172 ? -19.352 -11.427 1.695 1.00 73.56 172 ASP A O 1
ATOM 1250 N N . GLY A 1 173 ? -20.887 -12.373 3.011 1.00 71.25 173 GLY A N 1
ATOM 1251 C CA . GLY A 1 173 ? -20.018 -12.409 4.197 1.00 71.25 173 GLY A CA 1
ATOM 1252 C C . GLY A 1 173 ? -19.956 -11.095 4.987 1.00 71.25 173 GLY A C 1
ATOM 1253 O O . GLY A 1 173 ? -19.278 -11.027 6.008 1.00 71.25 173 GLY A O 1
ATOM 1254 N N . GLY A 1 174 ? -20.699 -10.062 4.571 1.00 79.62 174 GLY A N 1
ATOM 1255 C CA . GLY A 1 174 ? -20.864 -8.817 5.329 1.00 79.62 174 GLY A CA 1
ATOM 1256 C C . GLY A 1 174 ? -19.774 -7.769 5.095 1.00 79.62 174 GLY A C 1
ATOM 1257 O O . GLY A 1 174 ? -19.867 -6.681 5.680 1.00 79.62 174 GLY A O 1
ATOM 1258 N N . PHE A 1 175 ? -18.804 -8.065 4.223 1.00 87.06 175 PHE A N 1
ATOM 1259 C CA . PHE A 1 175 ? -17.753 -7.144 3.799 1.00 87.06 175 PHE A CA 1
ATOM 1260 C C . PHE A 1 175 ? -18.321 -5.953 3.029 1.00 87.06 175 PHE A C 1
ATOM 1262 O O . PHE A 1 175 ? -19.283 -6.077 2.268 1.00 87.06 175 PHE A O 1
ATOM 1269 N N . ILE A 1 176 ? -17.708 -4.788 3.232 1.00 92.81 176 ILE A N 1
ATOM 1270 C CA . ILE A 1 176 ? -18.057 -3.560 2.520 1.00 92.81 176 ILE A CA 1
ATOM 1271 C C . ILE A 1 176 ? -16.984 -3.322 1.463 1.00 92.81 176 ILE A C 1
ATOM 1273 O O . ILE A 1 176 ? -15.837 -3.009 1.785 1.00 92.81 176 ILE A O 1
ATOM 1277 N N . TYR A 1 177 ? -17.372 -3.470 0.205 1.00 95.19 177 TYR A N 1
ATOM 1278 C CA . TYR A 1 177 ? -16.538 -3.180 -0.949 1.00 95.19 177 TYR A CA 1
ATOM 1279 C C . TYR A 1 177 ? -16.732 -1.731 -1.356 1.00 95.19 177 TYR A C 1
ATOM 1281 O O . TYR A 1 177 ? -17.862 -1.244 -1.395 1.00 95.19 177 TYR A O 1
ATOM 1289 N N . VAL A 1 178 ? -15.640 -1.038 -1.655 1.00 96.12 178 VAL A N 1
ATOM 1290 C CA . VAL A 1 178 ? -15.674 0.357 -2.090 1.00 96.12 178 VAL A CA 1
ATOM 1291 C C . VAL A 1 178 ? -14.957 0.471 -3.416 1.00 96.12 178 VAL A C 1
ATOM 1293 O O . VAL A 1 178 ? -13.821 0.016 -3.561 1.00 96.12 178 VAL A O 1
ATOM 1296 N N . CYS A 1 179 ? -15.619 1.138 -4.350 1.00 95.81 179 CYS A N 1
ATOM 1297 C CA . CYS A 1 179 ? -15.014 1.589 -5.583 1.00 95.81 179 CYS A CA 1
ATOM 1298 C C . CYS A 1 179 ? -15.024 3.098 -5.641 1.00 95.81 179 CYS A C 1
ATOM 1300 O O . CYS A 1 179 ? -15.992 3.738 -5.232 1.00 95.81 179 CYS A O 1
ATOM 1302 N N . GLY A 1 180 ? -13.982 3.673 -6.216 1.00 94.94 180 GLY A N 1
ATOM 1303 C CA . GLY A 1 180 ? -13.998 5.086 -6.531 1.00 94.94 180 GLY A CA 1
ATOM 1304 C C . GLY A 1 180 ? -12.939 5.467 -7.537 1.00 94.94 180 GLY A C 1
ATOM 1305 O O . GLY A 1 180 ? -12.246 4.612 -8.072 1.00 94.94 180 GLY A O 1
ATOM 1306 N N . MET A 1 181 ? -12.833 6.767 -7.784 1.00 91.56 181 MET A N 1
ATOM 1307 C CA . MET A 1 181 ? -11.831 7.343 -8.675 1.00 91.56 181 MET A CA 1
ATOM 1308 C C . MET A 1 181 ? -10.851 8.195 -7.880 1.00 91.56 181 MET A C 1
ATOM 1310 O O . MET A 1 181 ? -11.239 8.892 -6.938 1.00 91.56 181 MET A O 1
ATOM 1314 N N . VAL A 1 182 ? -9.585 8.176 -8.272 1.00 93.75 182 VAL A N 1
ATOM 1315 C CA . VAL A 1 182 ? -8.547 9.011 -7.672 1.00 93.75 182 VAL A CA 1
ATOM 1316 C C . VAL A 1 182 ? -7.525 9.428 -8.713 1.00 93.75 182 VAL A C 1
ATOM 1318 O O . VAL A 1 182 ? -7.181 8.660 -9.601 1.00 93.75 182 VAL A O 1
ATOM 1321 N N . ASN A 1 183 ? -7.032 10.653 -8.598 1.00 89.75 183 ASN A N 1
ATOM 1322 C CA . ASN A 1 183 ? -5.987 11.186 -9.455 1.00 89.75 183 ASN A CA 1
ATOM 1323 C C . ASN A 1 183 ? -4.858 11.717 -8.582 1.00 89.75 183 ASN A C 1
ATOM 1325 O O . ASN A 1 183 ? -5.079 12.589 -7.746 1.00 89.75 183 ASN A O 1
ATOM 1329 N N . ALA A 1 184 ? -3.654 11.189 -8.747 1.00 87.31 184 ALA A N 1
ATOM 1330 C CA . ALA A 1 184 ? -2.516 11.522 -7.903 1.00 87.31 184 ALA A CA 1
ATOM 1331 C C . ALA A 1 184 ? -1.282 11.859 -8.743 1.00 87.31 184 ALA A C 1
ATOM 1333 O O . ALA A 1 184 ? -1.196 11.525 -9.928 1.00 87.31 184 ALA A O 1
ATOM 1334 N N . LYS A 1 185 ? -0.323 12.550 -8.124 1.00 81.19 185 LYS A N 1
ATOM 1335 C CA . LYS A 1 185 ? 0.951 12.876 -8.754 1.00 81.19 185 LYS A CA 1
ATOM 1336 C C . LYS A 1 185 ? 1.867 11.657 -8.801 1.00 81.19 185 LYS A C 1
ATOM 1338 O O . LYS A 1 185 ? 1.957 10.874 -7.854 1.00 81.19 185 LYS A O 1
ATOM 1343 N N . ASN A 1 186 ? 2.598 11.543 -9.901 1.00 78.19 186 ASN A N 1
ATOM 1344 C CA . ASN A 1 186 ? 3.734 10.640 -10.024 1.00 78.19 186 ASN A CA 1
ATOM 1345 C C . ASN A 1 186 ? 5.005 11.250 -9.397 1.00 78.19 186 ASN A C 1
ATOM 1347 O O . ASN A 1 186 ? 5.006 12.379 -8.907 1.00 78.19 186 ASN A O 1
ATOM 1351 N N . SER A 1 187 ? 6.118 10.517 -9.456 1.00 70.12 187 SER A N 1
ATOM 1352 C CA . SER A 1 187 ? 7.423 10.953 -8.931 1.00 70.12 187 SER A CA 1
ATOM 1353 C C . SER A 1 187 ? 7.988 12.218 -9.590 1.00 70.12 187 SER A C 1
ATOM 1355 O O . SER A 1 187 ? 8.902 12.828 -9.047 1.00 70.12 187 SER A O 1
ATOM 1357 N N . PHE A 1 188 ? 7.456 12.625 -10.744 1.00 74.25 188 PHE A N 1
ATOM 1358 C CA . PHE A 1 188 ? 7.843 13.848 -11.453 1.00 74.25 188 PHE A CA 1
ATOM 1359 C C . PHE A 1 188 ? 6.939 15.040 -11.097 1.00 74.25 188 PHE A C 1
ATOM 1361 O O . PHE A 1 188 ? 7.085 16.121 -11.662 1.00 74.25 188 PHE A O 1
ATOM 1368 N N . GLY A 1 189 ? 5.995 14.857 -10.167 1.00 72.12 189 GLY A N 1
ATOM 1369 C CA . GLY A 1 189 ? 5.105 15.905 -9.671 1.00 72.12 189 GLY A CA 1
ATOM 1370 C C . GLY A 1 189 ? 3.874 16.180 -10.543 1.00 72.12 189 GLY A C 1
ATOM 1371 O O . GLY A 1 189 ? 3.127 17.115 -10.243 1.00 72.12 189 GLY A O 1
ATOM 1372 N N . GLY A 1 190 ? 3.639 15.385 -11.593 1.00 69.62 190 GLY A N 1
ATOM 1373 C CA . GLY A 1 190 ? 2.497 15.527 -12.505 1.00 69.62 190 GLY A CA 1
ATOM 1374 C C . GLY A 1 190 ? 1.367 14.536 -12.216 1.00 69.62 190 GLY A C 1
ATOM 1375 O O . GLY A 1 190 ? 1.634 13.380 -11.897 1.00 69.62 190 GLY A O 1
ATOM 1376 N N . TYR A 1 191 ? 0.113 14.980 -12.355 1.00 77.19 191 TYR A N 1
ATOM 1377 C CA . TYR A 1 191 ? -1.087 14.139 -12.231 1.00 77.19 191 TYR A CA 1
ATOM 1378 C C . TYR A 1 191 ? -1.223 13.159 -13.405 1.00 77.19 191 TYR A C 1
ATOM 1380 O O . TYR A 1 191 ? -1.034 13.548 -14.559 1.00 77.19 191 TYR A O 1
ATOM 1388 N N . THR A 1 192 ? -1.570 11.902 -13.121 1.00 77.81 192 THR A N 1
ATOM 1389 C CA . THR A 1 192 ? -1.618 10.820 -14.125 1.00 77.81 192 THR A CA 1
ATOM 1390 C C . THR A 1 192 ? -2.999 10.569 -14.727 1.00 77.81 192 THR A C 1
ATOM 1392 O O . THR A 1 192 ? -3.099 9.803 -15.680 1.00 77.81 192 THR A O 1
ATOM 1395 N N . GLY A 1 193 ? -4.042 11.239 -14.229 1.00 81.88 193 GLY A N 1
ATOM 1396 C CA . GLY A 1 193 ? -5.427 11.033 -14.658 1.00 81.88 193 GLY A CA 1
ATOM 1397 C C . GLY A 1 193 ? -6.240 10.252 -13.628 1.00 81.88 193 GLY A C 1
ATOM 1398 O O . GLY A 1 193 ? -5.699 9.754 -12.641 1.00 81.88 193 GLY A O 1
ATOM 1399 N N . ASP A 1 194 ? -7.551 10.189 -13.845 1.00 84.88 194 ASP A N 1
ATOM 1400 C CA . ASP A 1 194 ? -8.471 9.520 -12.927 1.00 84.88 194 ASP A CA 1
ATOM 1401 C C . ASP A 1 194 ? -8.315 7.998 -13.047 1.00 84.88 194 ASP A C 1
ATOM 1403 O O . ASP A 1 194 ? -8.575 7.405 -14.094 1.00 84.88 194 ASP A O 1
ATOM 1407 N N . GLN A 1 195 ? -7.902 7.364 -11.957 1.00 90.31 195 GLN A N 1
ATOM 1408 C CA . GLN A 1 195 ? -7.692 5.927 -11.840 1.00 90.31 195 GLN A CA 1
ATOM 1409 C C . GLN A 1 195 ? -8.783 5.327 -10.951 1.00 90.31 195 GLN A C 1
ATOM 1411 O O . GLN A 1 195 ? -9.002 5.834 -9.844 1.00 90.31 195 GLN A O 1
ATOM 1416 N N . PRO A 1 196 ? -9.490 4.274 -11.399 1.00 92.44 196 PRO A N 1
ATOM 1417 C CA . PRO A 1 196 ? -10.410 3.574 -10.523 1.00 92.44 196 PRO A CA 1
ATOM 1418 C C . PRO A 1 196 ? -9.617 2.836 -9.446 1.00 92.44 196 PRO A C 1
ATOM 1420 O O . PRO A 1 196 ? -8.540 2.316 -9.713 1.00 92.44 196 PRO A O 1
ATOM 1423 N N . TYR A 1 197 ? -10.149 2.743 -8.242 1.00 95.44 197 TYR A N 1
ATOM 1424 C CA . TYR A 1 197 ? -9.642 1.841 -7.218 1.00 95.44 197 TYR A CA 1
ATOM 1425 C C . TYR A 1 197 ? -10.778 0.963 -6.718 1.00 95.44 197 TYR A C 1
ATOM 1427 O O . TYR A 1 197 ? -11.940 1.373 -6.709 1.00 95.44 197 TYR A O 1
ATOM 1435 N N . PHE A 1 198 ? -10.416 -0.235 -6.284 1.00 96.31 198 PHE A N 1
ATOM 1436 C CA . PHE A 1 198 ? -11.289 -1.168 -5.594 1.00 96.31 198 PHE A CA 1
ATOM 1437 C C . PHE A 1 198 ? -10.617 -1.590 -4.299 1.00 96.31 198 PHE A C 1
ATOM 1439 O O . PHE A 1 198 ? -9.417 -1.868 -4.261 1.00 96.31 198 PHE A O 1
ATOM 1446 N N . GLY A 1 199 ? -11.388 -1.662 -3.227 1.00 94.88 199 GLY A N 1
ATOM 1447 C CA . GLY A 1 199 ? -10.876 -2.149 -1.963 1.00 94.88 199 GLY A CA 1
ATOM 1448 C C . GLY A 1 199 ? -11.971 -2.529 -0.994 1.00 94.88 199 GLY A C 1
ATOM 1449 O O . GLY A 1 199 ? -13.165 -2.451 -1.287 1.00 94.88 199 GLY A O 1
ATOM 1450 N N . MET A 1 200 ? -11.532 -2.930 0.188 1.00 94.38 200 MET A N 1
ATOM 1451 C CA . MET A 1 200 ? -12.390 -3.406 1.255 1.00 94.38 200 MET A CA 1
ATOM 1452 C C . MET A 1 200 ? -12.268 -2.501 2.468 1.00 94.38 200 MET A C 1
ATOM 1454 O O . MET A 1 200 ? -11.173 -2.187 2.938 1.00 94.38 200 MET A O 1
ATOM 1458 N N . LEU A 1 201 ? -13.419 -2.104 2.993 1.00 91.94 201 LEU A N 1
ATOM 1459 C CA . LEU A 1 201 ? -13.510 -1.429 4.271 1.00 91.94 201 LEU A CA 1
ATOM 1460 C C . LEU A 1 201 ? -13.606 -2.483 5.378 1.00 91.94 201 LEU A C 1
ATOM 1462 O O . LEU A 1 201 ? -14.523 -3.306 5.400 1.00 91.94 201 LEU A O 1
ATOM 1466 N N . ILE A 1 202 ? -12.638 -2.450 6.285 1.00 86.62 202 ILE A N 1
ATOM 1467 C CA . ILE A 1 202 ? -12.470 -3.405 7.374 1.00 86.62 202 ILE A CA 1
ATOM 1468 C C . ILE A 1 202 ? -12.860 -2.724 8.682 1.00 86.62 202 ILE A C 1
ATOM 1470 O O . ILE A 1 202 ? -12.335 -1.663 9.027 1.00 86.62 202 ILE A O 1
ATOM 1474 N N . GLY A 1 203 ? -13.760 -3.369 9.423 1.00 83.31 203 GLY A N 1
ATOM 1475 C CA . GLY A 1 203 ? -14.281 -2.866 10.690 1.00 83.31 203 GLY A CA 1
ATOM 1476 C C . GLY A 1 203 ? -15.277 -1.714 10.536 1.00 83.31 203 GLY A C 1
ATOM 1477 O O . GLY A 1 203 ? -15.606 -1.268 9.438 1.00 83.31 203 GLY A O 1
ATOM 1478 N N . ASP A 1 204 ? -15.749 -1.221 11.678 1.00 76.19 204 ASP A N 1
ATOM 1479 C CA . ASP A 1 204 ? -16.722 -0.134 11.760 1.00 76.19 204 ASP A CA 1
ATOM 1480 C C . ASP A 1 204 ? -16.091 1.153 12.298 1.00 76.19 204 ASP A C 1
ATOM 1482 O O . ASP A 1 204 ? -15.067 1.156 12.992 1.00 76.19 204 ASP A O 1
ATOM 1486 N N . ALA A 1 205 ? -16.724 2.289 12.001 1.00 68.81 205 ALA A N 1
ATOM 1487 C CA . ALA A 1 205 ? -16.314 3.565 12.570 1.00 68.81 205 ALA A CA 1
ATOM 1488 C C . ALA A 1 205 ? -16.343 3.509 14.117 1.00 68.81 205 ALA A C 1
ATOM 1490 O O . ALA A 1 205 ? -17.281 2.961 14.692 1.00 68.81 205 ALA A O 1
ATOM 1491 N N . PRO A 1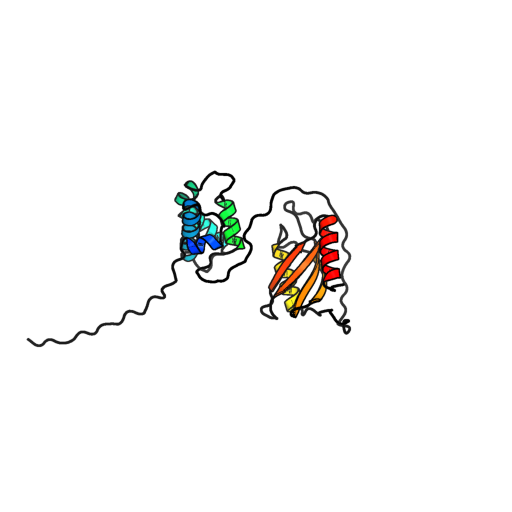 206 ? -15.357 4.106 14.819 1.00 70.38 206 PRO A N 1
ATOM 1492 C CA . PRO A 1 206 ? -14.276 4.959 14.314 1.00 70.38 206 PRO A CA 1
ATOM 1493 C C . PRO A 1 206 ? -12.991 4.206 13.925 1.00 70.38 206 PRO A C 1
ATOM 1495 O O . PRO A 1 206 ? -12.006 4.853 13.595 1.00 70.38 206 PRO A O 1
ATOM 1498 N N . ARG A 1 207 ? -12.978 2.870 13.995 1.00 77.94 207 ARG A N 1
ATOM 1499 C CA . ARG A 1 207 ? -11.791 2.028 13.759 1.00 77.94 207 ARG A CA 1
ATOM 1500 C C . ARG A 1 207 ? -11.746 1.435 12.349 1.00 77.94 207 ARG A C 1
ATOM 1502 O O . ARG A 1 207 ? -10.991 0.501 12.110 1.00 77.94 207 ARG A O 1
ATOM 1509 N N . ALA A 1 208 ? -12.565 1.960 11.441 1.00 79.88 208 ALA A N 1
ATOM 1510 C CA . ALA A 1 208 ? -12.600 1.511 10.064 1.00 79.88 208 ALA A CA 1
ATOM 1511 C C . ALA A 1 208 ? -11.250 1.791 9.389 1.00 79.88 208 ALA A C 1
ATOM 1513 O O . ALA A 1 208 ? -10.730 2.905 9.476 1.00 79.88 208 ALA A O 1
ATOM 1514 N N . ALA A 1 209 ? -10.716 0.789 8.703 1.00 84.94 209 ALA A N 1
ATOM 1515 C CA . ALA A 1 209 ? -9.541 0.904 7.854 1.00 84.94 209 ALA A CA 1
ATOM 1516 C C . ALA A 1 209 ? -9.914 0.483 6.435 1.00 84.94 209 ALA A C 1
ATOM 1518 O O . ALA A 1 209 ? -10.795 -0.354 6.246 1.00 84.94 209 ALA A O 1
ATOM 1519 N N . PHE A 1 210 ? -9.263 1.066 5.435 1.00 92.62 210 PHE A N 1
ATOM 1520 C CA . PHE A 1 210 ? -9.493 0.697 4.046 1.00 92.62 210 PHE A CA 1
ATOM 1521 C C . PHE A 1 210 ? -8.250 0.046 3.468 1.00 92.62 210 PHE A C 1
ATOM 1523 O O . PHE A 1 210 ? -7.196 0.676 3.396 1.00 92.62 210 PHE A O 1
ATOM 1530 N N . ALA A 1 211 ? -8.395 -1.211 3.064 1.00 90.50 211 ALA A N 1
ATOM 1531 C CA . ALA A 1 211 ? -7.378 -1.933 2.328 1.00 90.50 211 ALA A CA 1
ATOM 1532 C C . ALA A 1 211 ? -7.684 -1.794 0.841 1.00 90.50 211 ALA A C 1
ATOM 1534 O O . ALA A 1 211 ? -8.744 -2.224 0.374 1.00 90.50 211 ALA A O 1
ATOM 1535 N N . VAL A 1 212 ? -6.766 -1.183 0.096 1.00 91.00 212 VAL A N 1
ATOM 1536 C CA . VAL A 1 212 ? -6.900 -1.148 -1.354 1.00 91.00 212 VAL A CA 1
ATOM 1537 C C . VAL A 1 212 ? -6.494 -2.505 -1.906 1.00 91.00 212 VAL A C 1
ATOM 1539 O O . VAL A 1 212 ? -5.394 -2.978 -1.645 1.00 91.00 212 VAL A O 1
ATOM 1542 N N . VAL A 1 213 ? -7.394 -3.125 -2.659 1.00 89.56 213 VAL A N 1
ATOM 1543 C CA . VAL A 1 213 ? -7.158 -4.417 -3.310 1.00 89.56 213 VAL A CA 1
ATOM 1544 C C . VAL A 1 213 ? -6.577 -4.204 -4.704 1.00 89.56 213 VAL A C 1
ATOM 1546 O O . VAL A 1 213 ? -5.755 -4.991 -5.161 1.00 89.56 213 VAL A O 1
ATOM 1549 N N . GLY A 1 214 ? -6.957 -3.119 -5.379 1.00 86.50 214 GLY A N 1
ATOM 1550 C CA . GLY A 1 214 ? -6.366 -2.777 -6.660 1.00 86.50 214 GLY A CA 1
ATOM 1551 C C . GLY A 1 214 ? -6.619 -1.341 -7.089 1.00 86.50 214 GLY A C 1
ATOM 1552 O O . GLY A 1 214 ? -7.608 -0.714 -6.707 1.00 86.50 214 GLY A O 1
ATOM 1553 N N . PHE A 1 215 ? -5.708 -0.849 -7.921 1.00 88.19 215 PHE A N 1
ATOM 1554 C CA . PHE A 1 215 ? -5.829 0.402 -8.655 1.00 88.19 215 PHE A CA 1
ATOM 1555 C C . PHE A 1 215 ? -5.817 0.112 -10.147 1.00 88.19 215 PHE A C 1
ATOM 1557 O O . PHE A 1 215 ? -5.140 -0.795 -10.624 1.00 88.19 215 PHE A O 1
ATOM 1564 N N . GLY A 1 216 ? -6.542 0.930 -10.890 1.00 83.25 216 GLY A N 1
ATOM 1565 C CA . GLY A 1 216 ? -6.270 1.147 -12.289 1.00 83.25 216 GLY A CA 1
ATOM 1566 C C . GLY A 1 216 ? -5.022 2.009 -12.450 1.00 83.25 216 GLY A C 1
ATOM 1567 O O . GLY A 1 216 ? -4.588 2.725 -11.553 1.00 83.25 216 GLY A O 1
ATOM 1568 N N . GLY A 1 217 ? -4.460 1.972 -13.639 1.00 77.94 217 GLY A N 1
ATOM 1569 C CA . GLY A 1 217 ? -3.306 2.783 -14.013 1.00 77.94 217 GLY A CA 1
ATOM 1570 C C . GLY A 1 217 ? -3.129 2.742 -15.517 1.00 77.94 217 GLY A C 1
ATOM 1571 O O . GLY A 1 217 ? -2.915 3.765 -16.158 1.00 77.94 217 GLY A O 1
ATOM 1572 N N . THR A 1 218 ? -3.360 1.560 -16.078 1.00 80.00 218 THR A N 1
ATOM 1573 C CA . THR A 1 218 ? -3.562 1.303 -17.499 1.00 80.00 218 THR A CA 1
ATOM 1574 C C . THR A 1 218 ? -5.045 1.091 -17.823 1.00 80.00 218 THR A C 1
ATOM 1576 O O . THR A 1 218 ? -5.885 0.886 -16.941 1.00 80.00 218 THR A O 1
ATOM 1579 N N . LEU A 1 219 ? -5.391 1.093 -19.112 1.00 72.38 219 LEU A N 1
ATOM 1580 C CA . LEU A 1 219 ? -6.748 0.799 -19.585 1.00 72.38 219 LEU A CA 1
ATOM 1581 C C . LEU A 1 219 ? -7.220 -0.612 -19.193 1.00 72.38 219 LEU A C 1
ATOM 1583 O O . LEU A 1 219 ? -8.389 -0.797 -18.859 1.00 72.38 219 LEU A O 1
ATOM 1587 N N . THR A 1 220 ? -6.326 -1.601 -19.238 1.00 74.38 220 THR A N 1
ATOM 1588 C CA . THR A 1 220 ? -6.650 -2.995 -18.904 1.00 74.38 220 THR A CA 1
ATOM 1589 C C . THR A 1 220 ? -6.920 -3.152 -17.415 1.00 74.38 220 THR A C 1
ATOM 1591 O O . THR A 1 220 ? -7.956 -3.701 -17.052 1.00 74.38 220 THR A O 1
ATOM 1594 N N . GLU A 1 221 ? -6.054 -2.606 -16.558 1.00 82.12 221 GLU A N 1
ATOM 1595 C CA . GLU A 1 221 ? -6.273 -2.619 -15.106 1.00 82.12 221 GLU A CA 1
ATOM 1596 C C . GLU A 1 221 ? -7.533 -1.843 -14.749 1.00 82.12 221 GLU A C 1
ATOM 1598 O O . GLU A 1 221 ? -8.363 -2.332 -13.996 1.00 82.12 221 GLU A O 1
ATOM 1603 N N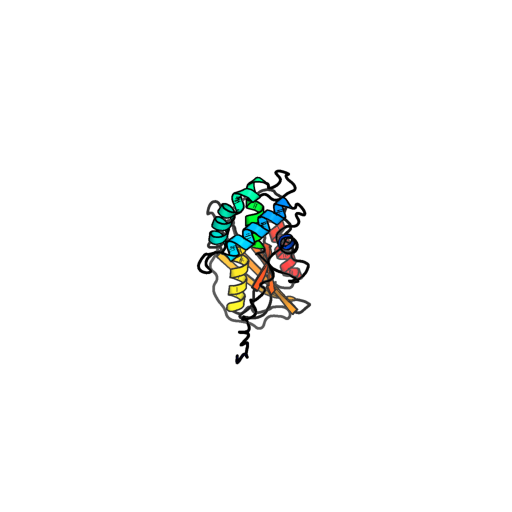 . SER A 1 222 ? -7.742 -0.674 -15.357 1.00 86.56 222 SER A N 1
ATOM 1604 C CA . SER A 1 222 ? -8.944 0.118 -15.100 1.00 86.56 222 SER A CA 1
ATOM 1605 C C . SER A 1 222 ? -10.209 -0.661 -15.456 1.00 86.56 222 SER A C 1
ATOM 1607 O O . SER A 1 222 ? -11.152 -0.681 -14.675 1.00 86.56 222 SER A O 1
ATOM 1609 N N . ARG A 1 223 ? -10.231 -1.372 -16.592 1.00 83.44 223 ARG A N 1
ATOM 1610 C CA . ARG A 1 223 ? -11.352 -2.258 -16.951 1.00 83.44 223 ARG A CA 1
ATOM 1611 C C . ARG A 1 223 ? -11.512 -3.420 -15.980 1.00 83.44 223 ARG A C 1
ATOM 1613 O O . ARG A 1 223 ? -12.646 -3.747 -15.652 1.00 83.44 223 ARG A O 1
ATOM 1620 N N . ALA A 1 224 ? -10.414 -4.022 -15.529 1.00 89.19 224 ALA A N 1
ATOM 1621 C CA . ALA A 1 224 ? -10.455 -5.102 -14.551 1.00 89.19 224 ALA A CA 1
ATOM 1622 C C . ALA A 1 224 ? -11.052 -4.613 -13.225 1.00 89.19 224 ALA A C 1
ATOM 1624 O O . ALA A 1 224 ? -12.018 -5.196 -12.747 1.00 89.19 224 ALA A O 1
ATOM 1625 N N . ILE A 1 225 ? -10.570 -3.486 -12.695 1.00 93.50 225 ILE A N 1
ATOM 1626 C CA . ILE A 1 225 ? -11.102 -2.871 -11.474 1.00 93.50 225 ILE A CA 1
ATOM 1627 C C . ILE A 1 225 ? -12.583 -2.524 -11.634 1.00 93.50 225 ILE A C 1
ATOM 1629 O O . ILE A 1 225 ? -13.383 -2.845 -10.763 1.00 93.50 225 ILE A O 1
ATOM 1633 N N . LEU A 1 226 ? -12.981 -1.933 -12.763 1.00 90.31 226 LEU A N 1
ATOM 1634 C CA . LEU A 1 226 ? -14.389 -1.627 -13.023 1.00 90.31 226 LEU A CA 1
ATOM 1635 C C . LEU A 1 226 ? -15.256 -2.894 -13.160 1.00 90.31 226 LEU A C 1
ATOM 1637 O O . LEU A 1 226 ? -16.405 -2.877 -12.722 1.00 90.31 226 LEU A O 1
ATOM 1641 N N . SER A 1 227 ? -14.728 -3.986 -13.730 1.00 89.06 227 SER A N 1
ATOM 1642 C CA . SER A 1 227 ? -15.424 -5.283 -13.781 1.00 89.06 227 SER A CA 1
ATOM 1643 C C . SER A 1 227 ? -15.643 -5.829 -12.378 1.00 89.06 227 SER A C 1
ATOM 1645 O O . SER A 1 227 ? -16.771 -6.155 -12.027 1.00 89.06 227 SER A O 1
ATOM 1647 N N . VAL A 1 228 ? -14.601 -5.817 -11.544 1.00 91.88 228 VAL A N 1
ATOM 1648 C CA . VAL A 1 228 ? -14.666 -6.258 -10.144 1.00 91.88 228 VAL A CA 1
ATOM 1649 C C . VAL A 1 228 ? -15.682 -5.422 -9.360 1.00 91.88 228 VAL A C 1
ATOM 1651 O O . VAL A 1 228 ? -16.518 -5.965 -8.644 1.00 91.88 228 VAL A O 1
ATOM 1654 N N . CYS A 1 229 ? -15.696 -4.101 -9.547 1.00 92.19 229 CYS A N 1
ATOM 1655 C CA . CYS A 1 229 ? -16.698 -3.226 -8.938 1.00 92.19 229 CYS A CA 1
ATOM 1656 C C . CYS A 1 229 ? -18.136 -3.610 -9.299 1.00 92.19 229 CYS A C 1
ATOM 1658 O O . CYS A 1 229 ? -19.012 -3.614 -8.431 1.00 92.19 229 CYS A O 1
ATOM 1660 N N . LYS A 1 230 ? -18.369 -3.952 -10.569 1.00 91.88 230 LYS A N 1
ATOM 1661 C CA . LYS A 1 230 ? -19.677 -4.383 -11.061 1.00 91.88 230 LYS A CA 1
ATOM 1662 C C . LYS A 1 230 ? -20.057 -5.768 -10.539 1.00 91.88 230 LYS A C 1
ATOM 1664 O O . LYS A 1 230 ? -21.196 -5.980 -10.136 1.00 91.88 230 LYS A O 1
ATOM 1669 N N . GLU A 1 231 ? -19.110 -6.701 -10.520 1.00 89.06 231 GLU A N 1
ATOM 1670 C CA . GLU A 1 231 ? -19.293 -8.054 -9.979 1.00 89.06 231 GLU A CA 1
ATOM 1671 C C . GLU A 1 231 ? -19.658 -8.021 -8.489 1.00 89.06 231 GLU A C 1
ATOM 1673 O O . GLU A 1 231 ? -20.512 -8.786 -8.049 1.00 89.06 231 GLU A O 1
ATOM 1678 N N . HIS A 1 232 ? -19.099 -7.071 -7.736 1.00 89.12 232 HIS A N 1
ATOM 1679 C CA . HIS A 1 232 ? -19.444 -6.827 -6.334 1.00 89.12 232 HIS A CA 1
ATOM 1680 C C . HIS A 1 232 ? -20.648 -5.893 -6.129 1.00 89.12 232 HIS A C 1
ATOM 1682 O O . HIS A 1 232 ? -20.931 -5.500 -4.997 1.00 89.12 232 HIS A O 1
ATOM 1688 N N . GLY A 1 233 ? -21.370 -5.535 -7.195 1.00 87.94 233 GLY A N 1
ATOM 1689 C CA . GLY A 1 233 ? -22.615 -4.768 -7.116 1.00 87.94 233 GLY A CA 1
ATOM 1690 C C . GLY A 1 233 ? -22.449 -3.328 -6.626 1.00 87.94 233 GLY A C 1
ATOM 1691 O O . GLY A 1 233 ? -23.406 -2.739 -6.123 1.00 87.94 233 GLY A O 1
ATOM 1692 N N . VAL A 1 234 ? -21.248 -2.755 -6.745 1.00 88.31 234 VAL A N 1
ATOM 1693 C CA . VAL A 1 234 ? -20.978 -1.374 -6.323 1.00 88.31 234 VAL A CA 1
ATOM 1694 C C . VAL A 1 234 ? -21.642 -0.363 -7.268 1.00 88.31 234 VAL A C 1
ATOM 1696 O O . VAL A 1 234 ? -22.131 0.668 -6.799 1.00 88.31 234 VAL A O 1
ATOM 1699 N N . PHE A 1 235 ? -21.703 -0.662 -8.572 1.00 82.25 235 PHE A N 1
ATOM 1700 C CA . PHE A 1 235 ? -22.452 0.084 -9.593 1.00 82.25 235 PHE A CA 1
ATOM 1701 C C . PHE A 1 235 ? -22.792 -0.778 -10.817 1.00 82.25 235 PHE A C 1
ATOM 1703 O O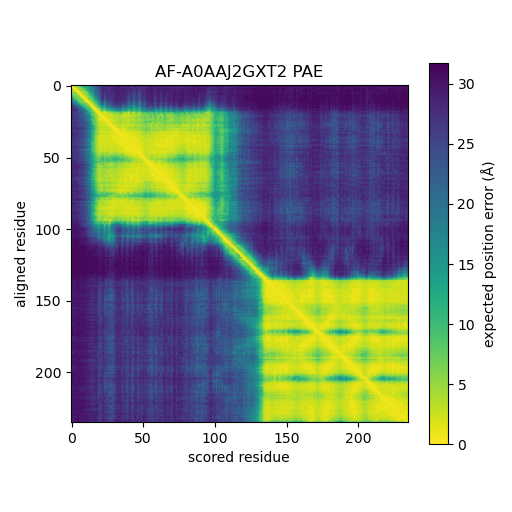 . PHE A 1 235 ? -22.112 -1.806 -11.040 1.00 82.25 235 PHE A O 1
#

Organism: NCBI:txid1538159

pLDDT: mean 73.26, std 19.81, range [27.53, 96.31]

Foldseek 3Di:
DDDDDDDPDDDPPPPPPPQQALVLLCQLDVDPDVLSSVLLSQQVVQLVPDPPPDDPVRSSVRSCVVSVVSLVVFDPDPVGDHPVRSVVSCVVRNRDDDDPDPDDDPDDDDDDDDDDDDDDDDDDDDDDDDPDPAFWDDDDPLLVVQQLQQVLVPAPHSVFKDWADKTWTQAPPRKIKMKGWIWGAHPVRDTQDIKIWIWTWDDDPPPTHTHTPDIGRDPVRSVVSVVVCVVSVRD